Protein AF-A0A931V384-F1 (afdb_monomer)

Radius of gyration: 25.35 Å; Cα contacts (8 Å, |Δi|>4): 393; chains: 1; bounding box: 67×68×54 Å

Secondary structure (DSSP, 8-state):
--PPP---------------PPP-----------------PPP-------------B-SSGGGEEEESSTT--EEEEGGGSPP--PPP-SPP-S-EEEETTEEEE--------B-SSGGG-EEETTTTEEESSPPPP-SSSEEEEEEETTEEEEEEE---B-SSGGGEEEEETTEEEEETTTS--S-SS--TTSTT-EEEEEETTEEEEEE---

Sequence (214 aa):
MRLAPWVLLISTCPCACSRTTPTPVAIVADDAGPIVDAAKPLPTTTATTTAKITPSYCDADADCAWDPPCGAVACVARKSQKPSAEVCDGPVPGPCVCADGVCAARRHEAPTRACKSDADCGFDAPTGRCGDGPPMPIREQGGLCRCDAGKCAAEWVGPVACKTTKDCSWLEDPLRPAPASKVPRPYATVKPCATGSRDSVCVKGVCRIVVWKC

Nearest PDB structures (foldseek):
  4oo1-assembly1_I  TM=1.884E-01  e=4.778E+00  Saccharomyces cerevisiae S288C

Foldseek 3Di:
DDDDDDDDDDDDDPDDDDDDDDDDDDDDDDDDDDDDDDDDDDPDDPDPPDPDPDFAFDDWLVQWDFPPNAPRPFIHGPVPHDDDPDDHPAQDQARFIQDPRGTDHPFDDAPAAFDDWQQQWDQDRSNRYTDGDGFDADFAWAWGWTQDPRTTGIDTGHFDFDDWQCQWAFDVVPTDIDGCVVPPHPDPDDPLPDQQDWGWTQDPRTTGIDGRHD

pLDDT: mean 74.8, std 16.09, range [33.59, 95.44]

Solvent-accessible surface area (backbone atoms only — not comparable to full-atom values): 13207 Å² total; per-residue (Å²): 142,84,86,80,84,83,82,84,81,82,81,84,77,90,75,84,78,80,79,79,78,81,78,86,76,83,80,76,85,80,75,93,74,82,90,78,77,87,77,75,83,75,82,82,75,79,80,77,79,77,74,79,86,65,87,34,66,29,94,42,40,86,37,22,33,49,44,51,76,62,69,52,76,40,38,31,19,46,91,74,54,75,92,70,91,75,83,58,94,58,73,62,55,57,59,33,24,43,54,98,43,30,27,33,65,42,76,59,77,58,38,89,46,75,30,92,40,40,68,55,10,4,53,40,67,66,69,47,39,34,41,88,40,68,57,70,72,36,43,43,55,46,74,39,24,34,44,52,97,44,23,20,32,69,42,76,44,67,69,34,70,29,92,42,45,78,38,22,14,58,44,75,88,70,34,30,54,34,43,25,92,82,34,69,56,96,59,97,68,79,69,74,76,44,67,70,39,69,50,36,38,46,53,98,46,26,21,30,55,46,68,35,78,104

Mean predicted aligned error: 17.03 Å

Structure (mmCIF, N/CA/C/O backbone):
data_AF-A0A931V384-F1
#
_entry.id   AF-A0A931V384-F1
#
loop_
_atom_site.group_PDB
_atom_site.id
_atom_site.type_symbol
_atom_site.label_atom_id
_atom_site.label_alt_id
_atom_site.label_comp_id
_atom_site.label_asym_id
_atom_site.label_entity_id
_atom_site.label_seq_id
_atom_site.pdbx_PDB_ins_code
_atom_site.Cartn_x
_atom_site.Cartn_y
_atom_site.Cartn_z
_atom_site.occupancy
_atom_site.B_iso_or_equiv
_atom_site.auth_seq_id
_atom_site.auth_comp_id
_atom_site.auth_asym_id
_atom_site.auth_atom_id
_atom_site.pdbx_PDB_model_num
ATOM 1 N N . MET A 1 1 ? 41.784 -30.220 19.815 1.00 47.66 1 MET A N 1
ATOM 2 C CA . MET A 1 1 ? 41.559 -29.207 20.870 1.00 47.66 1 MET A CA 1
ATOM 3 C C . MET A 1 1 ? 42.681 -28.178 20.826 1.00 47.66 1 MET A C 1
ATOM 5 O O . MET A 1 1 ? 43.779 -28.474 21.273 1.00 47.66 1 MET A O 1
ATOM 9 N N . ARG A 1 2 ? 42.436 -27.006 20.234 1.00 46.09 2 ARG A N 1
ATOM 10 C CA . ARG A 1 2 ? 43.276 -25.806 20.375 1.00 46.09 2 ARG A CA 1
ATOM 11 C C . ARG A 1 2 ? 42.326 -24.609 20.375 1.00 46.09 2 ARG A C 1
ATOM 13 O O . ARG A 1 2 ? 41.748 -24.293 19.344 1.00 46.09 2 ARG A O 1
ATOM 20 N N . LEU A 1 3 ? 42.090 -24.049 21.557 1.00 53.34 3 LEU A N 1
ATOM 21 C CA . LEU A 1 3 ? 41.291 -22.844 21.762 1.00 53.34 3 LEU A CA 1
ATOM 22 C C . LEU A 1 3 ? 42.220 -21.638 21.582 1.00 53.34 3 LEU A C 1
ATOM 24 O O . LEU A 1 3 ? 43.239 -21.549 22.263 1.00 53.34 3 LEU A O 1
ATOM 28 N N . ALA A 1 4 ? 41.893 -20.751 20.644 1.00 59.00 4 ALA A N 1
ATOM 29 C CA . ALA A 1 4 ? 42.576 -19.472 20.473 1.00 59.00 4 ALA A CA 1
ATOM 30 C C . ALA A 1 4 ? 41.921 -18.410 21.381 1.00 59.00 4 ALA A C 1
ATOM 32 O O . ALA A 1 4 ? 40.688 -18.351 21.430 1.00 59.00 4 ALA A O 1
ATOM 33 N N . PRO A 1 5 ? 42.699 -17.573 22.090 1.00 69.25 5 PRO A N 1
ATOM 34 C CA . PRO A 1 5 ? 42.155 -16.510 22.922 1.00 69.25 5 PRO A CA 1
ATOM 35 C C . PRO A 1 5 ? 41.810 -15.285 22.066 1.00 69.25 5 PRO A C 1
ATOM 37 O O . PRO A 1 5 ? 42.660 -14.734 21.368 1.00 69.25 5 PRO A O 1
ATOM 40 N N . TRP A 1 6 ? 40.554 -14.850 22.135 1.00 60.22 6 TRP A N 1
ATOM 41 C CA . TRP A 1 6 ? 40.108 -13.576 21.578 1.00 60.22 6 TRP A CA 1
ATOM 42 C C . TRP A 1 6 ? 40.443 -12.453 22.562 1.00 60.22 6 TRP A C 1
ATOM 44 O O . TRP A 1 6 ? 39.913 -12.401 23.671 1.00 60.22 6 TRP A O 1
ATOM 54 N N . VAL A 1 7 ? 41.346 -11.565 22.150 1.00 63.84 7 VAL A N 1
ATOM 55 C CA . VAL A 1 7 ? 41.699 -10.338 22.870 1.00 63.84 7 VAL A CA 1
ATOM 56 C C . VAL A 1 7 ? 40.634 -9.280 22.574 1.00 63.84 7 VAL A C 1
ATOM 58 O O . VAL A 1 7 ? 40.484 -8.834 21.439 1.00 63.84 7 VAL A O 1
ATOM 61 N N . LEU A 1 8 ? 39.885 -8.891 23.605 1.00 63.75 8 LEU A N 1
ATOM 62 C CA . LEU A 1 8 ? 38.943 -7.771 23.595 1.00 63.75 8 LEU A CA 1
ATOM 63 C C . LEU A 1 8 ? 39.718 -6.452 23.744 1.00 63.75 8 LEU A C 1
ATOM 65 O O . LEU A 1 8 ? 40.183 -6.114 24.830 1.00 63.75 8 LEU A O 1
ATOM 69 N N . LEU A 1 9 ? 39.846 -5.698 22.652 1.00 60.91 9 LEU A N 1
ATOM 70 C CA . LEU A 1 9 ? 40.299 -4.305 22.665 1.00 60.91 9 LEU A CA 1
ATOM 71 C C . LEU A 1 9 ? 39.091 -3.395 22.925 1.00 60.91 9 LEU A C 1
ATOM 73 O O . LEU A 1 9 ? 38.313 -3.094 22.021 1.00 60.91 9 LEU A O 1
ATOM 77 N N . ILE A 1 10 ? 38.924 -2.970 24.178 1.00 58.88 10 ILE A N 1
ATOM 78 C CA . ILE A 1 10 ? 37.964 -1.931 24.564 1.00 58.88 10 ILE A CA 1
ATOM 79 C C . ILE A 1 10 ? 38.619 -0.577 24.268 1.00 58.88 10 ILE A C 1
ATOM 81 O O . ILE A 1 10 ? 39.472 -0.105 25.015 1.00 58.88 10 ILE A O 1
ATOM 85 N N . SER A 1 11 ? 38.234 0.025 23.144 1.00 66.81 11 SER A N 1
ATOM 86 C CA . SER A 1 11 ? 38.615 1.384 22.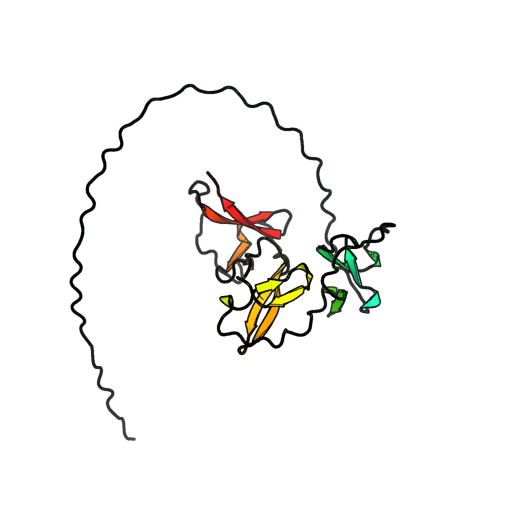760 1.00 66.81 11 SER A CA 1
ATOM 87 C C . SER A 1 11 ? 37.759 2.388 23.532 1.00 66.81 11 SER A C 1
ATOM 89 O O . SER A 1 11 ? 36.595 2.616 23.202 1.00 66.81 11 SER A O 1
ATOM 91 N N . THR A 1 12 ? 38.323 2.981 24.580 1.00 63.31 12 THR A N 1
ATOM 92 C CA . THR A 1 12 ? 37.718 4.089 25.321 1.00 63.31 12 THR A CA 1
ATOM 93 C C . THR A 1 12 ? 37.846 5.379 24.510 1.00 63.31 12 THR A C 1
ATOM 95 O O . THR A 1 12 ? 38.938 5.897 24.301 1.00 63.31 12 THR A O 1
ATOM 98 N N . CYS A 1 13 ? 36.716 5.910 24.037 1.00 55.81 13 CYS A N 1
ATOM 99 C CA . CYS A 1 13 ? 36.642 7.216 23.383 1.00 55.81 13 CYS A CA 1
ATOM 100 C C . CYS A 1 13 ? 36.285 8.286 24.435 1.00 55.81 13 CYS A C 1
ATOM 102 O O . CYS A 1 13 ? 35.160 8.268 24.941 1.00 55.81 13 CYS A O 1
ATOM 104 N N . PRO A 1 14 ? 37.185 9.221 24.792 1.00 61.53 14 PRO A N 1
ATOM 105 C CA . PRO A 1 14 ? 36.844 10.351 25.646 1.00 61.53 14 PRO A CA 1
ATOM 106 C C . PRO A 1 14 ? 36.261 11.478 24.783 1.00 61.53 14 PRO A C 1
ATOM 108 O O . PRO A 1 14 ? 36.976 12.370 24.337 1.00 61.53 14 PRO A O 1
ATOM 111 N N . CYS A 1 15 ? 34.952 11.452 24.530 1.00 59.34 15 CYS A N 1
ATOM 112 C CA . CYS A 1 15 ? 34.261 12.607 23.958 1.00 59.34 15 CYS A CA 1
ATOM 113 C C . CYS A 1 15 ? 33.625 13.427 25.082 1.00 59.34 15 CYS A C 1
ATOM 115 O O . CYS A 1 15 ? 32.640 13.030 25.703 1.00 59.34 15 CYS A O 1
ATOM 117 N N . ALA A 1 16 ? 34.239 14.580 25.338 1.00 52.88 16 ALA A N 1
ATOM 118 C CA . ALA A 1 16 ? 33.741 15.634 26.199 1.00 52.88 16 ALA A CA 1
ATOM 119 C C . ALA A 1 16 ? 32.367 16.127 25.710 1.00 52.88 16 ALA A C 1
ATOM 121 O O . ALA A 1 16 ? 32.257 16.801 24.688 1.00 52.88 16 ALA A O 1
ATOM 122 N N . CYS A 1 17 ? 31.313 15.800 26.456 1.00 46.72 17 CYS A N 1
ATOM 123 C CA . CYS A 1 17 ? 29.995 16.403 26.287 1.00 46.72 17 CYS A CA 1
ATOM 124 C C . CYS A 1 17 ? 29.979 17.785 26.952 1.00 46.72 17 CYS A C 1
ATOM 126 O O . CYS A 1 17 ? 29.719 17.901 28.152 1.00 46.72 17 CYS A O 1
ATOM 128 N N . SER A 1 18 ? 30.219 18.839 26.173 1.00 59.31 18 SER A N 1
ATOM 129 C CA . SER A 1 18 ? 29.861 20.202 26.569 1.00 59.31 18 SER A CA 1
ATOM 130 C C . SER A 1 18 ? 28.336 20.307 26.645 1.00 59.31 18 SER A C 1
ATOM 132 O O . SER A 1 18 ? 27.646 20.299 25.627 1.00 59.31 18 SER A O 1
ATOM 134 N N . ARG A 1 19 ? 27.796 20.361 27.868 1.00 54.06 19 ARG A N 1
ATOM 135 C CA . ARG A 1 19 ? 26.388 20.683 28.125 1.00 54.06 19 ARG A CA 1
ATOM 136 C C . ARG A 1 19 ? 26.183 22.177 27.893 1.00 54.06 19 ARG A C 1
ATOM 138 O O . ARG A 1 19 ? 26.537 22.986 28.744 1.00 54.06 19 ARG A O 1
ATOM 145 N N . THR A 1 20 ? 25.593 22.534 26.761 1.00 55.12 20 THR A N 1
ATOM 146 C CA . THR A 1 20 ? 25.040 23.874 26.551 1.00 55.12 20 THR A CA 1
ATOM 147 C C . THR A 1 20 ? 23.695 23.939 27.269 1.00 55.12 20 THR A C 1
ATOM 149 O O . THR A 1 20 ? 22.725 23.314 26.846 1.00 55.12 20 THR A O 1
ATOM 152 N N . THR A 1 21 ? 23.648 24.642 28.396 1.00 62.53 21 THR A N 1
ATOM 153 C CA . THR A 1 21 ? 22.412 24.931 29.129 1.00 62.53 21 THR A CA 1
ATOM 154 C C . THR A 1 21 ? 21.539 25.855 28.271 1.00 62.53 21 THR A C 1
ATOM 156 O O . THR A 1 21 ? 22.005 26.943 27.928 1.00 62.53 21 THR A O 1
ATOM 159 N N . PRO A 1 22 ? 20.307 25.475 27.888 1.00 62.62 22 PRO A N 1
ATOM 160 C CA . PRO A 1 22 ? 19.421 26.387 27.178 1.00 62.62 22 PRO A CA 1
ATOM 161 C C . PRO A 1 22 ? 18.942 27.490 28.128 1.00 62.62 22 PRO A C 1
ATOM 163 O O . PRO A 1 22 ? 18.422 27.221 29.212 1.00 62.62 22 PRO A O 1
ATOM 166 N N . THR A 1 23 ? 19.134 28.738 27.712 1.00 70.38 23 THR A N 1
ATOM 167 C CA . THR A 1 23 ? 18.604 29.930 28.376 1.00 70.38 23 THR A CA 1
ATOM 168 C C . THR A 1 23 ? 17.070 29.879 28.366 1.00 70.38 23 THR A C 1
ATOM 170 O O . THR A 1 23 ? 16.490 29.649 27.301 1.00 70.38 23 THR A O 1
ATOM 173 N N . PRO A 1 24 ? 16.381 30.085 29.503 1.00 61.47 24 PRO A N 1
ATOM 174 C CA . PRO A 1 24 ? 14.925 30.145 29.523 1.00 61.47 24 PRO A CA 1
ATOM 175 C C . PRO A 1 24 ? 14.450 31.392 28.768 1.00 61.47 24 PRO A C 1
ATOM 177 O O . PRO A 1 24 ? 14.716 32.520 29.178 1.00 61.47 24 PRO A O 1
ATOM 180 N N . VAL A 1 25 ? 13.748 31.185 27.654 1.00 66.12 25 VAL A N 1
ATOM 181 C CA . VAL A 1 25 ? 13.015 32.250 26.962 1.00 66.12 25 VAL A CA 1
ATOM 182 C C . VAL A 1 25 ? 11.731 32.499 27.747 1.00 66.12 25 VAL A C 1
ATOM 184 O O . VAL A 1 25 ? 10.895 31.606 27.882 1.00 66.12 25 VAL A O 1
ATOM 187 N N . ALA A 1 26 ? 11.593 33.706 28.292 1.00 55.53 26 ALA A N 1
ATOM 188 C CA . ALA A 1 26 ? 10.352 34.179 28.884 1.00 55.53 26 ALA A CA 1
ATOM 189 C C . ALA A 1 26 ? 9.287 34.281 27.782 1.00 55.53 26 ALA A C 1
ATOM 191 O O . ALA A 1 26 ? 9.422 35.071 26.849 1.00 55.53 26 ALA A O 1
ATOM 192 N N . ILE A 1 27 ? 8.251 33.448 27.877 1.00 57.31 27 ILE A N 1
ATOM 193 C CA . ILE A 1 27 ? 7.081 33.517 27.004 1.00 57.31 27 ILE A CA 1
ATOM 194 C C . ILE A 1 27 ? 6.214 34.654 27.543 1.00 57.31 27 ILE A C 1
ATOM 196 O O . ILE A 1 27 ? 5.656 34.554 28.636 1.00 57.31 27 ILE A O 1
ATOM 200 N N . VAL A 1 28 ? 6.162 35.753 26.798 1.00 55.19 28 VAL A N 1
ATOM 201 C CA . VAL A 1 28 ? 5.238 36.859 27.046 1.00 55.19 28 VAL A CA 1
ATOM 202 C C . VAL A 1 28 ? 3.847 36.376 26.636 1.00 55.19 28 VAL A C 1
ATOM 204 O O . VAL A 1 28 ? 3.665 35.858 25.535 1.00 55.19 28 VAL A O 1
ATOM 207 N N . ALA A 1 29 ? 2.890 36.456 27.558 1.00 51.03 29 ALA A N 1
ATOM 208 C CA . ALA A 1 29 ? 1.492 36.156 27.294 1.00 51.03 29 ALA A CA 1
ATOM 209 C C . ALA A 1 29 ? 0.875 37.345 26.547 1.00 51.03 29 ALA A C 1
ATOM 211 O O . ALA A 1 29 ? 0.529 38.346 27.170 1.00 51.03 29 ALA A O 1
ATOM 212 N N . ASP A 1 30 ? 0.778 37.236 25.224 1.00 49.00 30 ASP A N 1
ATOM 213 C CA . ASP A 1 30 ? 0.024 38.177 24.399 1.00 49.00 30 ASP A CA 1
ATOM 214 C C . ASP A 1 30 ? -1.472 37.831 24.429 1.00 49.00 30 ASP A C 1
ATOM 216 O O . ASP A 1 30 ? -1.909 36.771 23.979 1.00 49.00 30 ASP A O 1
ATOM 220 N N . ASP A 1 31 ? -2.204 38.751 25.052 1.00 52.84 31 ASP A N 1
ATOM 221 C CA . ASP A 1 31 ? -3.541 39.258 24.748 1.00 52.84 31 ASP A CA 1
ATOM 222 C C . ASP A 1 31 ? -4.609 38.309 24.167 1.00 52.84 31 ASP A C 1
ATOM 224 O O . ASP A 1 31 ? -4.587 37.856 23.020 1.00 52.84 31 ASP A O 1
ATOM 228 N N . ALA A 1 32 ? -5.641 38.105 24.988 1.00 53.78 32 ALA A N 1
ATOM 229 C CA . ALA A 1 32 ? -6.902 37.479 24.639 1.00 53.78 32 ALA A CA 1
ATOM 230 C C . ALA A 1 32 ? -7.683 38.332 23.620 1.00 53.78 32 ALA A C 1
ATOM 232 O O . ALA A 1 32 ? -8.383 39.279 23.977 1.00 53.78 32 ALA A O 1
ATOM 233 N N . GLY A 1 33 ? -7.599 37.950 22.345 1.00 53.34 33 GLY A N 1
ATOM 234 C CA . GLY A 1 33 ? -8.472 38.444 21.279 1.00 53.34 33 GLY A CA 1
ATOM 235 C C . GLY A 1 33 ? -9.849 37.749 21.240 1.00 53.34 33 GLY A C 1
ATOM 236 O O . GLY A 1 33 ? -9.996 36.629 21.733 1.00 53.34 33 GLY A O 1
ATOM 237 N N . PRO A 1 34 ? -10.875 38.406 20.662 1.00 55.12 34 PRO A N 1
ATOM 238 C CA . PRO A 1 34 ? -12.287 38.081 20.855 1.00 55.12 34 PRO A CA 1
ATOM 239 C C . PRO A 1 34 ? -12.759 36.803 20.146 1.00 55.12 34 PRO A C 1
ATOM 241 O O . PRO A 1 34 ? -12.352 36.465 19.036 1.00 55.12 34 PRO A O 1
ATOM 244 N N . ILE A 1 35 ? -13.691 36.134 20.825 1.00 48.19 35 ILE A N 1
ATOM 245 C CA . ILE A 1 35 ? -14.407 34.924 20.421 1.00 48.19 35 ILE A CA 1
ATOM 246 C C . ILE A 1 35 ? -15.246 35.243 19.176 1.00 48.19 35 ILE A C 1
ATOM 248 O O . ILE A 1 35 ? -16.182 36.036 19.249 1.00 48.19 35 ILE A O 1
ATOM 252 N N . VAL A 1 36 ? -14.904 34.635 18.038 1.00 49.34 36 VAL A N 1
ATOM 253 C CA . VAL A 1 36 ? -15.688 34.719 16.799 1.00 49.34 36 VAL A CA 1
ATOM 254 C C . VAL A 1 36 ? -16.771 33.642 16.755 1.00 49.34 36 VAL A C 1
ATOM 256 O O . VAL A 1 36 ? -16.538 32.473 17.066 1.00 49.34 36 VAL A O 1
ATOM 259 N N . ASP A 1 37 ? -17.955 34.105 16.366 1.00 44.16 37 ASP A N 1
ATOM 260 C CA . ASP A 1 37 ? -19.235 33.418 16.254 1.00 44.16 37 ASP A CA 1
ATOM 261 C C . ASP A 1 37 ? -19.238 32.079 15.505 1.00 44.16 37 ASP A C 1
ATOM 263 O O . ASP A 1 37 ? -18.474 31.813 14.575 1.00 44.16 37 ASP A O 1
ATOM 267 N N . ALA A 1 38 ? -20.211 31.263 15.914 1.00 49.28 38 ALA A N 1
ATOM 268 C CA . ALA A 1 38 ? -20.572 29.960 15.387 1.00 49.28 38 ALA A CA 1
ATOM 269 C C . ALA A 1 38 ? -20.577 29.903 13.848 1.00 49.28 38 ALA A C 1
ATOM 271 O O . ALA A 1 38 ? -21.458 30.438 13.168 1.00 49.28 38 ALA A O 1
ATOM 272 N N . ALA A 1 39 ? -19.606 29.172 13.298 1.00 48.81 39 ALA A N 1
ATOM 273 C CA . ALA A 1 39 ? -19.561 28.837 11.887 1.00 48.81 39 ALA A CA 1
ATOM 274 C C . ALA A 1 39 ? -20.773 27.974 11.493 1.00 48.81 39 ALA A C 1
ATOM 276 O O . ALA A 1 39 ? -20.991 26.867 11.987 1.00 48.81 39 ALA A O 1
ATOM 277 N N . LYS A 1 40 ? -21.544 28.526 10.557 1.00 51.84 40 LYS A N 1
ATOM 278 C CA . LYS A 1 40 ? -22.607 27.913 9.756 1.00 51.84 40 LYS A CA 1
ATOM 279 C C . LYS A 1 40 ? -22.239 26.478 9.311 1.00 51.84 40 LYS A C 1
ATOM 281 O O . LYS A 1 40 ? -21.138 26.285 8.792 1.00 51.84 40 LYS A O 1
ATOM 286 N N . PRO A 1 41 ? -23.131 25.477 9.459 1.00 48.41 41 PRO A N 1
ATOM 287 C CA . PRO A 1 41 ? -22.837 24.097 9.075 1.00 48.41 41 PRO A CA 1
ATOM 288 C C . PRO A 1 41 ? -22.526 23.990 7.574 1.00 48.41 41 PRO A C 1
ATOM 290 O O . PRO A 1 41 ? -23.275 24.501 6.737 1.00 48.41 41 PRO A O 1
ATOM 293 N N . LEU A 1 42 ? -21.405 23.337 7.245 1.00 49.09 42 LEU A N 1
ATOM 294 C CA . LEU A 1 42 ? -21.017 23.031 5.868 1.00 49.09 42 LEU A CA 1
ATOM 295 C C . LEU A 1 42 ? -22.069 22.132 5.187 1.00 49.09 42 LEU A C 1
ATOM 297 O O . LEU A 1 42 ? -22.679 21.292 5.855 1.00 49.09 42 LEU A O 1
ATOM 301 N N . PRO A 1 43 ? -22.257 22.265 3.859 1.00 49.09 43 PRO A N 1
ATOM 302 C CA . PRO A 1 43 ? -23.149 21.402 3.100 1.00 49.09 43 PRO A CA 1
ATOM 303 C C . PRO A 1 43 ? -22.724 19.938 3.238 1.00 49.09 43 PRO A C 1
ATOM 305 O O . PRO A 1 43 ? -21.558 19.584 3.072 1.00 49.09 43 PRO A O 1
ATOM 308 N N . THR A 1 44 ? -23.702 19.094 3.551 1.00 39.03 44 THR A N 1
ATOM 309 C CA . THR A 1 44 ? -23.589 17.641 3.618 1.00 39.03 44 THR A CA 1
ATOM 310 C C . THR A 1 44 ? -23.043 17.101 2.298 1.00 39.03 44 THR A C 1
ATOM 312 O O . THR A 1 44 ? -23.746 17.069 1.290 1.00 39.03 44 THR A O 1
ATOM 315 N N . THR A 1 45 ? -21.779 16.678 2.297 1.00 42.91 45 THR A N 1
ATOM 316 C CA . THR A 1 45 ? -21.161 15.969 1.177 1.00 42.91 45 THR A CA 1
ATOM 317 C C . THR A 1 45 ? -21.941 14.684 0.918 1.00 42.91 45 THR A C 1
ATOM 319 O O . THR A 1 45 ? -22.051 13.825 1.795 1.00 42.91 45 THR A O 1
ATOM 322 N N . THR A 1 46 ? -22.500 14.568 -0.284 1.00 39.09 46 THR A N 1
ATOM 323 C CA . THR A 1 46 ? -23.248 13.409 -0.771 1.00 39.09 46 THR A CA 1
ATOM 324 C C . THR A 1 46 ? -22.459 12.128 -0.509 1.00 39.09 46 THR A C 1
ATOM 326 O O . THR A 1 46 ? -21.305 11.996 -0.918 1.00 39.09 46 THR A O 1
ATOM 329 N N . ALA A 1 47 ? -23.073 11.188 0.208 1.00 38.09 47 ALA A N 1
ATOM 330 C CA . ALA A 1 47 ? -22.463 9.919 0.563 1.00 38.09 47 ALA A CA 1
ATOM 331 C C . ALA A 1 47 ? -22.051 9.147 -0.700 1.00 38.09 47 ALA A C 1
ATOM 333 O O . ALA A 1 47 ? -22.895 8.690 -1.468 1.00 38.09 47 ALA A O 1
ATOM 334 N N . THR A 1 48 ? -20.746 8.962 -0.901 1.00 39.75 48 THR A N 1
ATOM 335 C CA . THR A 1 48 ? -20.229 7.972 -1.848 1.00 39.75 48 THR A CA 1
ATOM 336 C C . THR A 1 48 ? -20.616 6.588 -1.332 1.00 39.75 48 THR A C 1
ATOM 338 O O . THR A 1 48 ? -20.052 6.096 -0.345 1.00 39.75 48 THR A O 1
ATOM 341 N N . THR A 1 49 ? -21.612 5.978 -1.975 1.00 33.59 49 THR A N 1
ATOM 342 C CA . THR A 1 49 ? -22.077 4.615 -1.715 1.00 33.59 49 THR A CA 1
ATOM 343 C C . THR A 1 49 ? -20.876 3.680 -1.765 1.00 33.59 49 THR A C 1
ATOM 345 O O . THR A 1 49 ? -20.273 3.466 -2.812 1.00 33.59 49 THR A O 1
ATOM 348 N N . THR A 1 50 ? -20.466 3.178 -0.602 1.00 40.59 50 THR A N 1
ATOM 349 C CA . THR A 1 50 ? -19.324 2.268 -0.502 1.00 40.59 50 TH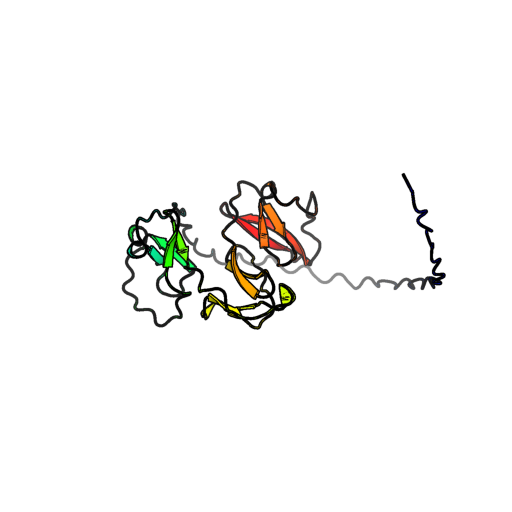R A CA 1
ATOM 350 C C . THR A 1 50 ? -19.820 0.902 -0.946 1.00 40.59 50 THR A C 1
ATOM 352 O O . THR A 1 50 ? -20.496 0.209 -0.188 1.00 40.59 50 THR A O 1
ATOM 355 N N . ALA A 1 51 ? -19.559 0.560 -2.207 1.00 47.22 51 ALA A N 1
ATOM 356 C CA . ALA A 1 51 ? -19.850 -0.762 -2.728 1.00 47.22 51 ALA A CA 1
ATOM 357 C C . ALA A 1 51 ? -19.065 -1.789 -1.902 1.00 47.22 51 ALA A C 1
ATOM 359 O O . ALA A 1 51 ? -17.860 -1.661 -1.686 1.00 47.22 51 ALA A O 1
ATOM 360 N N . LYS A 1 52 ? -19.779 -2.785 -1.380 1.00 41.78 52 LYS A N 1
ATOM 361 C CA . LYS A 1 52 ? -19.206 -3.909 -0.645 1.00 41.78 52 LYS A CA 1
ATOM 362 C C . LYS A 1 52 ? -18.260 -4.643 -1.598 1.00 41.78 52 LYS A C 1
ATOM 364 O O . LYS A 1 52 ? -18.732 -5.269 -2.544 1.00 41.78 52 LYS A O 1
ATOM 369 N N . ILE A 1 53 ? -16.950 -4.542 -1.366 1.00 46.81 53 ILE A N 1
ATOM 370 C CA . ILE A 1 53 ? -15.940 -5.241 -2.168 1.00 46.81 53 ILE A CA 1
ATOM 371 C C . ILE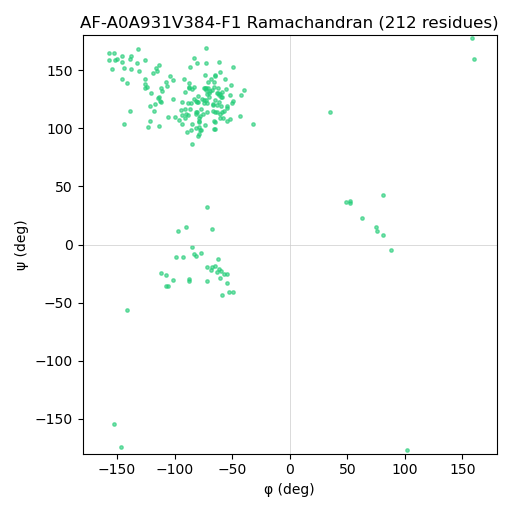 A 1 53 ? -16.155 -6.738 -1.945 1.00 46.81 53 ILE A C 1
ATOM 373 O O . ILE A 1 53 ? -15.817 -7.292 -0.901 1.00 46.81 53 ILE A O 1
ATOM 377 N N . THR A 1 54 ? -16.828 -7.375 -2.894 1.00 54.81 54 THR A N 1
ATOM 378 C CA . THR A 1 54 ? -16.963 -8.827 -2.949 1.00 54.81 54 THR A CA 1
ATOM 379 C C . THR A 1 54 ? -15.698 -9.355 -3.619 1.00 54.81 54 THR A C 1
ATOM 381 O O . THR A 1 54 ? -15.263 -8.745 -4.597 1.00 54.81 54 THR A O 1
ATOM 384 N N . PRO A 1 55 ? -15.073 -10.433 -3.108 1.00 57.59 55 PRO A N 1
ATOM 385 C CA . PRO A 1 55 ? -13.913 -11.020 -3.765 1.00 57.59 55 PRO A CA 1
ATOM 386 C C . PRO A 1 55 ? -14.282 -11.349 -5.213 1.00 57.59 55 PRO A C 1
ATOM 388 O O . PRO A 1 55 ? -15.221 -12.097 -5.485 1.00 57.59 55 PRO A O 1
ATOM 391 N N . SER A 1 56 ? -13.598 -10.697 -6.147 1.00 69.00 56 SER A N 1
ATOM 392 C CA . SER A 1 56 ? -13.823 -10.852 -7.573 1.00 69.00 56 SER A CA 1
ATOM 393 C C . SER A 1 56 ? -13.144 -12.127 -8.050 1.00 69.00 56 SER A C 1
ATOM 395 O O . SER A 1 56 ? -11.952 -12.111 -8.355 1.00 69.00 56 SER A O 1
ATOM 397 N N . TYR A 1 57 ? -13.906 -13.219 -8.078 1.00 87.62 57 TYR A N 1
ATOM 398 C CA . TYR A 1 57 ? -13.425 -14.509 -8.563 1.00 87.62 57 TYR A CA 1
ATOM 399 C C . TYR A 1 57 ? -13.304 -14.520 -10.089 1.00 87.62 57 TYR A C 1
ATOM 401 O O . TYR A 1 57 ? -14.245 -14.104 -10.775 1.00 87.62 57 TYR A O 1
ATOM 409 N N . CYS A 1 58 ? -12.196 -15.033 -10.609 1.00 91.50 58 CYS A N 1
ATOM 410 C CA . CYS A 1 58 ? -11.918 -15.187 -12.039 1.00 91.50 58 CYS A CA 1
ATOM 411 C C . CYS A 1 58 ? -11.392 -16.592 -12.342 1.00 91.50 58 CYS A C 1
ATOM 413 O O . CYS A 1 58 ? -10.824 -17.232 -11.459 1.00 91.50 58 CYS A O 1
ATOM 415 N N . ASP A 1 59 ? -11.558 -17.035 -13.587 1.00 93.31 59 ASP A N 1
ATOM 416 C CA . ASP A 1 59 ? -11.015 -18.303 -14.082 1.00 93.31 59 ASP A CA 1
ATOM 417 C C . ASP A 1 59 ? -9.905 -18.059 -15.126 1.00 93.31 59 ASP A C 1
ATOM 419 O O . ASP A 1 59 ? -9.007 -18.885 -15.290 1.00 93.31 59 ASP A O 1
ATOM 423 N N . ALA A 1 60 ? -9.920 -16.900 -15.798 1.00 93.19 60 ALA A N 1
ATOM 424 C CA . ALA A 1 60 ? -8.901 -16.467 -16.752 1.00 93.19 60 ALA A CA 1
ATOM 425 C C . ALA A 1 60 ? -8.669 -14.943 -16.724 1.00 93.19 60 ALA A C 1
ATOM 427 O O . ALA A 1 60 ? -9.521 -14.175 -16.285 1.00 93.19 60 ALA A O 1
ATOM 428 N N . ASP A 1 61 ? -7.538 -14.479 -17.271 1.00 90.06 61 ASP A N 1
ATOM 429 C CA . ASP A 1 61 ? -7.199 -13.045 -17.380 1.00 90.06 61 ASP A CA 1
ATOM 430 C C . ASP A 1 61 ? -8.287 -12.222 -18.085 1.00 90.06 61 ASP A C 1
ATOM 432 O O . ASP A 1 61 ? -8.531 -11.067 -17.739 1.00 90.06 61 ASP A O 1
ATOM 436 N N . ALA A 1 62 ? -8.982 -12.827 -19.053 1.00 91.62 62 ALA A N 1
ATOM 437 C CA . ALA A 1 62 ? -10.081 -12.190 -19.771 1.00 91.62 62 ALA A CA 1
ATOM 438 C C . ALA A 1 62 ? -11.268 -11.830 -18.858 1.00 91.62 62 ALA A C 1
ATOM 440 O O . ALA A 1 62 ? -12.004 -10.893 -19.174 1.00 91.62 62 ALA A O 1
ATOM 441 N N . ASP A 1 63 ? -11.425 -12.512 -17.719 1.00 93.25 63 ASP A N 1
ATOM 442 C CA . ASP A 1 63 ? -12.472 -12.234 -16.733 1.00 93.25 63 ASP A CA 1
ATOM 443 C C . ASP A 1 63 ? -12.166 -11.005 -15.884 1.00 93.25 63 ASP A C 1
ATOM 445 O O . ASP A 1 63 ? -13.020 -10.585 -15.107 1.00 93.25 63 ASP A O 1
ATOM 449 N N . CYS A 1 64 ? -10.975 -10.426 -16.011 1.00 90.69 64 CYS A N 1
ATOM 450 C CA . CYS A 1 64 ? -10.517 -9.309 -15.209 1.00 90.69 64 CYS A CA 1
ATOM 451 C C . CYS A 1 64 ? -10.488 -8.014 -16.030 1.00 90.69 64 CYS A C 1
ATOM 453 O O . CYS A 1 64 ? -10.136 -7.990 -17.212 1.00 90.69 64 CYS A O 1
ATOM 455 N N . ALA A 1 65 ? -10.908 -6.914 -15.410 1.00 89.94 65 ALA A N 1
ATOM 456 C CA . ALA A 1 65 ? -10.870 -5.584 -15.996 1.00 89.94 65 ALA A CA 1
ATOM 457 C C . ALA A 1 65 ? -10.733 -4.491 -14.927 1.00 89.94 65 ALA A C 1
ATOM 459 O O . ALA A 1 65 ? -11.038 -4.683 -13.750 1.00 89.94 65 ALA A O 1
ATOM 460 N N . TRP A 1 66 ? -10.255 -3.326 -15.352 1.00 86.75 66 TRP A N 1
ATOM 461 C CA . TRP A 1 66 ? -10.070 -2.167 -14.485 1.00 86.75 66 TRP A CA 1
ATOM 462 C C . TRP A 1 66 ? -11.377 -1.419 -14.239 1.00 86.75 66 TRP A C 1
ATOM 464 O O . TRP A 1 66 ? -12.066 -1.068 -15.196 1.00 86.75 66 TRP A O 1
ATOM 474 N N . ASP A 1 67 ? -11.707 -1.176 -12.972 1.00 84.19 67 ASP A N 1
ATOM 475 C CA . ASP A 1 67 ? -12.898 -0.451 -12.528 1.00 84.19 67 ASP A CA 1
ATOM 476 C C . ASP A 1 67 ? -12.520 0.801 -11.709 1.00 84.19 67 ASP A C 1
ATOM 478 O O . ASP A 1 67 ? -11.710 0.706 -10.774 1.00 84.19 67 ASP A O 1
ATOM 482 N N . PRO A 1 68 ? -13.089 1.978 -12.033 1.00 76.38 68 PRO A N 1
ATOM 483 C CA . PRO A 1 68 ? -13.743 2.307 -13.307 1.00 76.38 68 PRO A CA 1
ATOM 484 C C . PRO A 1 68 ? -12.762 2.201 -14.493 1.00 76.38 68 PRO A C 1
ATOM 486 O O . PRO A 1 68 ? -11.551 2.322 -14.292 1.00 76.38 68 PRO A O 1
ATOM 489 N N . PRO A 1 69 ? -13.248 2.009 -15.736 1.00 67.06 69 PRO A N 1
ATOM 490 C CA . PRO A 1 69 ? -12.373 1.940 -16.910 1.00 67.06 69 PRO A CA 1
ATOM 491 C C . PRO A 1 69 ? -11.582 3.244 -17.110 1.00 67.06 69 PRO A C 1
ATOM 493 O O . PRO A 1 69 ? -10.456 3.217 -17.604 1.00 67.06 69 PRO A O 1
ATOM 496 N N . CYS A 1 70 ? -12.141 4.377 -16.667 1.00 69.12 70 CYS A N 1
ATOM 497 C CA . CYS A 1 70 ? -11.508 5.691 -16.700 1.00 69.12 70 CYS A CA 1
ATOM 498 C C . CYS A 1 70 ? -10.928 6.005 -15.317 1.00 69.12 70 CYS A C 1
ATOM 500 O O . CYS A 1 70 ? -11.678 6.251 -14.376 1.00 69.12 70 CYS A O 1
ATOM 502 N N . GLY A 1 71 ? -9.599 6.012 -15.183 1.00 66.19 71 GLY A N 1
ATOM 503 C CA . GLY A 1 71 ? -8.946 6.224 -13.886 1.00 66.19 71 GLY A CA 1
ATOM 504 C C . GLY A 1 71 ? -8.904 4.960 -13.029 1.00 66.19 71 GLY A C 1
ATOM 505 O O . GLY A 1 71 ? -9.173 5.023 -11.836 1.00 66.19 71 GLY A O 1
ATOM 506 N N . ALA A 1 72 ? -8.587 3.830 -13.663 1.00 68.25 72 ALA A N 1
ATOM 507 C CA . ALA A 1 72 ? -8.404 2.504 -13.084 1.00 68.25 72 ALA A CA 1
ATOM 508 C C . ALA A 1 72 ? -7.836 2.519 -11.650 1.00 68.25 72 ALA A C 1
ATOM 510 O O . ALA A 1 72 ? -6.639 2.724 -11.442 1.00 68.25 72 ALA A O 1
ATOM 511 N N . VAL A 1 73 ? -8.700 2.271 -10.660 1.00 73.62 73 VAL A N 1
ATOM 512 C CA . VAL A 1 73 ? -8.312 2.223 -9.236 1.00 73.62 73 VAL A CA 1
ATOM 513 C C . VAL A 1 73 ? -8.170 0.781 -8.753 1.00 73.62 73 VAL A C 1
ATOM 515 O O . VAL A 1 73 ? -7.367 0.495 -7.863 1.00 73.62 73 VAL A O 1
ATOM 518 N N . ALA A 1 74 ? -8.946 -0.137 -9.335 1.00 80.75 74 ALA A N 1
ATOM 519 C CA . ALA A 1 74 ? -8.961 -1.539 -8.949 1.00 80.75 74 ALA A CA 1
ATOM 520 C C . ALA A 1 74 ? -9.088 -2.459 -10.165 1.00 80.75 74 ALA A C 1
ATOM 522 O O . ALA A 1 74 ? -9.864 -2.202 -11.081 1.00 80.75 74 ALA A O 1
ATOM 523 N N . CYS A 1 75 ? -8.337 -3.556 -10.149 1.00 86.12 75 CYS A N 1
ATOM 524 C CA . CYS A 1 75 ? -8.525 -4.667 -11.070 1.00 86.12 75 CYS A CA 1
ATOM 525 C C . CYS A 1 75 ? -9.573 -5.599 -10.450 1.00 86.12 75 CYS A C 1
ATOM 527 O O . CYS A 1 75 ? -9.373 -6.110 -9.351 1.00 86.12 75 CYS A O 1
ATOM 529 N N . VAL A 1 76 ? -10.715 -5.756 -11.114 1.00 90.81 76 VAL A N 1
ATOM 530 C CA . VAL A 1 76 ? -11.881 -6.499 -10.614 1.00 90.81 76 VAL A CA 1
ATOM 531 C C . VAL A 1 76 ? -12.387 -7.462 -11.681 1.00 90.81 76 VAL A C 1
ATOM 533 O O . VAL A 1 76 ? -12.002 -7.386 -12.846 1.00 90.81 76 VAL A O 1
ATOM 536 N N . ALA A 1 77 ? -13.280 -8.372 -11.306 1.00 89.81 77 ALA A N 1
ATOM 537 C CA . ALA A 1 77 ? -13.914 -9.253 -12.277 1.00 89.81 77 ALA A CA 1
ATOM 538 C C . ALA A 1 77 ? -14.863 -8.439 -13.170 1.00 89.81 77 ALA A C 1
ATOM 540 O O . ALA A 1 77 ? -15.709 -7.703 -12.660 1.00 89.81 77 ALA A O 1
ATOM 541 N N . ARG A 1 78 ? -14.780 -8.612 -14.493 1.00 88.44 78 ARG A N 1
ATOM 542 C CA . ARG A 1 78 ? -15.648 -7.985 -15.507 1.00 88.44 78 ARG A CA 1
ATOM 543 C C . ARG A 1 78 ? -17.125 -8.131 -15.184 1.00 88.44 78 ARG A C 1
ATOM 545 O O . ARG A 1 78 ? -17.877 -7.180 -15.332 1.00 88.44 78 ARG A O 1
ATOM 552 N N . LYS A 1 79 ? -17.536 -9.305 -14.700 1.00 88.06 79 LYS A N 1
ATOM 553 C CA . LYS A 1 79 ? -18.920 -9.588 -14.279 1.00 88.06 79 LYS A CA 1
ATOM 554 C C . LYS A 1 79 ? -19.424 -8.674 -13.154 1.00 88.06 79 LYS A C 1
ATOM 556 O O . LYS A 1 79 ? -20.629 -8.507 -13.010 1.00 88.06 79 LYS A O 1
ATOM 561 N N . SER A 1 80 ? -18.517 -8.084 -12.378 1.00 81.69 80 SER A N 1
ATOM 562 C CA . SER A 1 80 ? -18.831 -7.118 -11.323 1.00 81.69 80 SER A CA 1
ATOM 563 C C . SER A 1 80 ? -18.781 -5.668 -11.808 1.00 81.69 80 SER A C 1
ATOM 565 O O . SER A 1 80 ? -19.209 -4.779 -11.074 1.00 81.69 80 SER A O 1
ATOM 567 N N . GLN A 1 81 ? -18.264 -5.408 -13.013 1.00 80.44 81 GLN A N 1
ATOM 568 C CA . GLN A 1 81 ? -18.201 -4.056 -13.548 1.00 80.44 81 GLN A CA 1
ATOM 569 C C . GLN A 1 81 ? -19.585 -3.576 -13.946 1.00 80.44 81 GLN A C 1
ATOM 571 O O . GLN A 1 81 ? -20.345 -4.258 -14.638 1.00 80.44 81 GLN A O 1
ATOM 576 N N . LYS A 1 82 ? -19.891 -2.345 -13.551 1.00 79.38 82 LYS A N 1
ATOM 577 C CA . LYS A 1 82 ? -21.037 -1.648 -14.111 1.00 79.38 82 LYS A CA 1
ATOM 578 C C . LYS A 1 82 ? -20.708 -1.309 -15.572 1.00 79.38 82 LYS A C 1
ATOM 580 O O . LYS A 1 82 ? -19.641 -0.743 -15.810 1.00 79.38 82 LYS A O 1
ATOM 585 N N . PRO A 1 83 ? -21.585 -1.616 -16.545 1.00 75.81 83 PRO A N 1
ATOM 586 C CA . PRO A 1 83 ? -21.374 -1.203 -17.926 1.00 75.81 83 PRO A CA 1
ATOM 587 C C . PRO A 1 83 ? -21.172 0.314 -17.973 1.00 75.81 83 PRO A C 1
ATOM 589 O O . PRO A 1 83 ? -22.053 1.065 -17.551 1.00 75.81 83 PRO A O 1
ATOM 592 N N . SER A 1 84 ? -20.011 0.755 -18.450 1.00 72.44 84 SER A N 1
ATOM 593 C CA . SER A 1 84 ? -19.759 2.156 -18.773 1.00 72.44 84 SER A CA 1
ATOM 594 C C . SER A 1 84 ? -19.632 2.277 -20.284 1.00 72.44 84 SER A C 1
ATOM 596 O O . SER A 1 84 ? -18.940 1.480 -20.914 1.00 72.44 84 SER A O 1
ATOM 598 N N . ALA A 1 85 ? -20.333 3.249 -20.862 1.00 71.50 85 ALA A N 1
ATOM 599 C CA . ALA A 1 85 ? -20.222 3.587 -22.279 1.00 71.50 85 ALA A CA 1
ATOM 600 C C . ALA A 1 85 ? -19.062 4.562 -22.555 1.00 71.50 85 ALA A C 1
ATOM 602 O O . ALA A 1 85 ? -18.835 4.929 -23.705 1.00 71.50 85 ALA A O 1
ATOM 603 N N . GLU A 1 86 ? -18.346 5.007 -21.519 1.00 75.31 86 GLU A N 1
ATOM 604 C CA . GLU A 1 86 ? -17.232 5.936 -21.678 1.00 75.31 86 GLU A CA 1
ATOM 605 C C . GLU A 1 86 ? -16.003 5.223 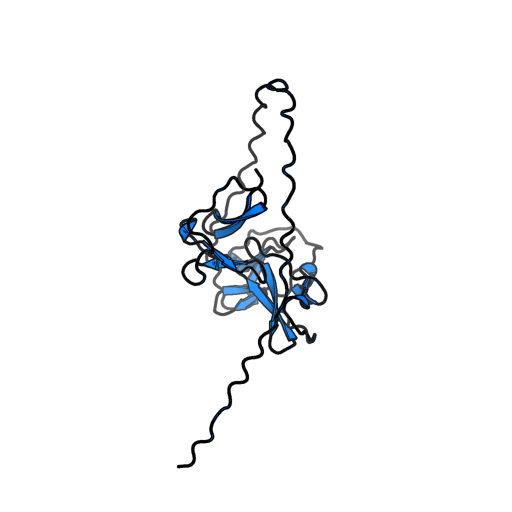-22.250 1.00 75.31 86 GLU A C 1
ATOM 607 O O . GLU A 1 86 ? -15.480 4.267 -21.676 1.00 75.31 86 GLU A O 1
ATOM 612 N N . VAL A 1 87 ? -15.539 5.722 -23.396 1.00 66.94 87 VAL A N 1
ATOM 613 C CA . VAL A 1 87 ? -14.215 5.425 -23.943 1.00 66.94 87 VAL A CA 1
ATOM 614 C C . VAL A 1 87 ? -13.220 6.313 -23.204 1.00 66.94 87 VAL A C 1
ATOM 616 O O . VAL A 1 87 ? -13.372 7.532 -23.179 1.00 66.94 87 VAL A O 1
ATOM 619 N N . CYS A 1 88 ? -12.229 5.702 -22.565 1.00 68.69 88 CYS A N 1
ATOM 620 C CA . CYS A 1 88 ? -11.279 6.407 -21.714 1.00 68.69 88 CYS A CA 1
ATOM 621 C C . CYS A 1 88 ? -9.953 6.629 -22.450 1.00 68.69 88 CYS A C 1
ATOM 623 O O . CYS A 1 88 ? -9.315 5.657 -22.842 1.00 68.69 88 CYS A O 1
ATOM 625 N N . ASP A 1 89 ? -9.494 7.881 -22.535 1.00 67.94 89 ASP A N 1
ATOM 626 C CA . ASP A 1 89 ? -8.159 8.254 -23.050 1.00 67.94 89 ASP A CA 1
ATOM 627 C C . ASP A 1 89 ? -7.074 8.297 -21.946 1.00 67.94 89 ASP A C 1
ATOM 629 O O . ASP A 1 89 ? -6.002 8.882 -22.110 1.00 67.94 89 ASP A O 1
ATOM 633 N N . GLY A 1 90 ? -7.351 7.713 -20.774 1.00 64.19 90 GLY A N 1
ATOM 634 C CA . GLY A 1 90 ? -6.451 7.735 -19.617 1.00 64.19 90 GLY A CA 1
ATOM 635 C C . GLY A 1 90 ? -5.413 6.601 -19.614 1.00 64.19 90 GLY A C 1
ATOM 636 O O . GLY A 1 90 ? -5.688 5.518 -20.134 1.00 64.19 90 GLY A O 1
ATOM 637 N N . PRO A 1 91 ? -4.237 6.797 -18.984 1.00 57.78 91 PRO A N 1
ATOM 638 C CA . PRO A 1 91 ? -3.247 5.735 -18.832 1.00 57.78 91 PRO A CA 1
ATOM 639 C C . PRO A 1 91 ? -3.801 4.610 -17.949 1.00 57.78 91 PRO A C 1
ATOM 641 O O . PRO A 1 91 ? -4.233 4.838 -16.817 1.00 57.78 91 PRO A O 1
ATOM 644 N N . VAL A 1 92 ? -3.795 3.386 -18.478 1.00 67.19 92 VAL A N 1
ATOM 645 C CA . VAL A 1 92 ? -4.211 2.178 -17.757 1.00 67.19 92 VAL A CA 1
ATOM 646 C C . VAL A 1 92 ? -2.974 1.579 -17.067 1.00 67.19 92 VAL A C 1
ATOM 648 O O . VAL A 1 92 ? -1.965 1.397 -17.748 1.00 67.19 92 VAL A O 1
ATOM 651 N N . PRO A 1 93 ? -3.023 1.234 -15.764 1.00 67.75 93 PRO A N 1
ATOM 652 C CA . PRO A 1 93 ? -1.870 0.799 -14.954 1.00 67.75 93 PRO A CA 1
ATOM 653 C C . PRO A 1 93 ? -1.336 -0.615 -15.283 1.00 67.75 93 PRO A C 1
ATOM 655 O O . PRO A 1 93 ? -0.836 -1.324 -14.413 1.00 67.75 93 PRO A O 1
ATOM 658 N N . GLY A 1 94 ? -1.438 -1.035 -16.546 1.00 76.38 94 GLY A N 1
ATOM 659 C CA . GLY A 1 94 ? -1.011 -2.339 -17.046 1.00 76.38 94 GLY A CA 1
ATOM 660 C C . GLY A 1 94 ? -2.159 -3.330 -17.262 1.00 76.38 94 GLY A C 1
ATOM 661 O O . GLY A 1 94 ? -3.333 -2.982 -17.112 1.00 76.38 94 GLY A O 1
ATOM 662 N N . PRO A 1 95 ? -1.854 -4.580 -17.654 1.00 83.56 95 PRO A N 1
ATOM 663 C CA . PRO A 1 95 ? -2.875 -5.603 -17.833 1.00 83.56 95 PRO A CA 1
ATOM 664 C C . PRO A 1 95 ? -3.442 -6.052 -16.480 1.00 83.56 95 PRO A C 1
ATOM 666 O O . PRO A 1 95 ? -2.713 -6.211 -15.508 1.00 83.56 95 PRO A O 1
ATOM 669 N N . CYS A 1 96 ? -4.749 -6.268 -16.422 1.00 87.12 96 CYS A N 1
ATOM 670 C CA . CYS A 1 96 ? -5.462 -6.840 -15.281 1.00 87.12 96 CYS A CA 1
ATOM 671 C C . CYS A 1 96 ? -5.567 -8.356 -15.528 1.00 87.12 96 CYS A C 1
ATOM 673 O O . CYS A 1 96 ? -6.020 -8.755 -16.597 1.00 87.12 96 CYS A O 1
ATOM 675 N N . VAL A 1 97 ? -5.060 -9.184 -14.611 1.00 90.75 97 VAL A N 1
ATOM 676 C CA . VAL A 1 97 ? -4.901 -10.642 -14.787 1.00 90.75 97 VAL A CA 1
ATOM 677 C C . VAL A 1 97 ? -5.576 -11.417 -13.669 1.00 90.75 97 VAL A C 1
ATOM 679 O O . VAL A 1 97 ? -5.798 -10.892 -12.578 1.00 90.75 97 VAL A O 1
ATOM 682 N N . CYS A 1 98 ? -5.879 -12.681 -13.935 1.00 89.75 98 CYS A N 1
ATOM 683 C CA . CYS A 1 98 ? -6.400 -13.599 -12.946 1.00 89.75 98 CYS A CA 1
ATOM 684 C C . CYS A 1 98 ? -5.245 -14.337 -12.264 1.00 89.75 98 CYS A C 1
ATOM 686 O O . CYS A 1 98 ? -4.592 -15.184 -12.870 1.00 89.75 98 CYS A O 1
ATOM 688 N N . ALA A 1 99 ? -4.986 -14.020 -10.996 1.00 83.62 99 ALA A N 1
ATOM 689 C CA . ALA A 1 99 ? -3.956 -14.669 -10.192 1.00 83.62 99 ALA A CA 1
ATOM 690 C C . ALA A 1 99 ? -4.611 -15.385 -9.007 1.00 83.62 99 ALA A C 1
ATOM 692 O O . ALA A 1 99 ? -5.311 -14.757 -8.215 1.00 83.62 99 ALA A O 1
ATOM 693 N N . ASP A 1 100 ? -4.411 -16.702 -8.905 1.00 83.00 100 ASP A N 1
ATOM 694 C CA . ASP A 1 100 ? -4.970 -17.543 -7.834 1.00 83.00 100 ASP A CA 1
ATOM 695 C C . ASP A 1 100 ? -6.496 -17.386 -7.662 1.00 83.00 100 ASP A C 1
ATOM 697 O O . ASP A 1 100 ? -7.031 -17.367 -6.552 1.00 83.00 100 ASP A O 1
ATOM 701 N N . GLY A 1 101 ? -7.208 -17.237 -8.785 1.00 85.12 101 GLY A N 1
ATOM 702 C CA . GLY A 1 101 ? -8.660 -17.065 -8.816 1.00 85.12 101 GLY A CA 1
ATOM 703 C C . GLY A 1 101 ? -9.147 -15.672 -8.410 1.00 85.12 101 GLY A C 1
ATOM 704 O O . GLY A 1 101 ? -10.346 -15.499 -8.199 1.00 85.12 101 GLY A O 1
ATOM 705 N N . VAL A 1 102 ? -8.259 -14.679 -8.292 1.00 86.94 102 VAL A N 1
ATOM 706 C CA . VAL A 1 102 ? -8.603 -13.287 -7.968 1.00 86.94 102 VAL A CA 1
ATOM 707 C C . VAL A 1 102 ? -8.039 -12.336 -9.021 1.0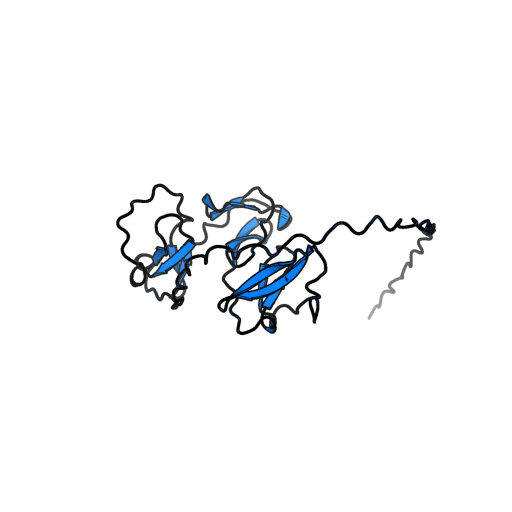0 86.94 102 VAL A C 1
ATOM 709 O O . VAL A 1 102 ? -6.875 -12.423 -9.408 1.00 86.94 102 VAL A O 1
ATOM 712 N N . CYS A 1 103 ? -8.864 -11.390 -9.472 1.00 86.69 103 CYS A N 1
ATOM 713 C CA . CYS A 1 103 ? -8.400 -10.338 -10.371 1.00 86.69 103 CYS A CA 1
ATOM 714 C C . CYS A 1 103 ? -7.404 -9.415 -9.666 1.00 86.69 103 CYS A C 1
ATOM 716 O O . CYS A 1 103 ? -7.721 -8.790 -8.654 1.00 86.69 103 CYS A O 1
ATOM 718 N N . ALA A 1 104 ? -6.199 -9.326 -10.218 1.00 83.69 104 ALA A N 1
ATOM 719 C CA . ALA A 1 104 ? -5.124 -8.482 -9.729 1.00 83.69 104 ALA A CA 1
ATOM 720 C C . ALA A 1 104 ? -4.408 -7.799 -10.896 1.00 83.69 104 ALA A C 1
ATOM 722 O O . ALA A 1 104 ? -4.332 -8.318 -12.009 1.00 83.69 104 ALA A O 1
ATOM 723 N N . ALA A 1 105 ? -3.856 -6.614 -10.653 1.00 81.75 105 ALA A N 1
ATOM 724 C CA . ALA A 1 105 ? -2.988 -5.970 -11.628 1.00 81.75 105 ALA A CA 1
ATOM 725 C C . ALA A 1 105 ? -1.801 -6.899 -11.928 1.00 81.75 105 ALA A C 1
ATOM 727 O O . ALA A 1 105 ? -1.117 -7.341 -10.997 1.00 81.75 105 ALA A O 1
ATOM 728 N N . ARG A 1 106 ? -1.539 -7.205 -13.204 1.00 72.25 106 ARG A N 1
ATOM 729 C CA . ARG A 1 106 ? -0.333 -7.945 -13.580 1.00 72.25 106 ARG A CA 1
ATOM 730 C C . ARG A 1 106 ? 0.832 -7.081 -13.155 1.00 72.25 106 ARG A C 1
ATOM 732 O O . ARG A 1 106 ? 0.953 -5.940 -13.598 1.00 72.25 106 ARG A O 1
ATOM 739 N N . ARG A 1 107 ? 1.704 -7.631 -12.314 1.00 58.56 107 ARG A N 1
ATOM 740 C CA . ARG A 1 107 ? 2.993 -6.997 -12.059 1.00 58.56 107 ARG A CA 1
ATOM 741 C C . ARG A 1 107 ? 3.671 -6.867 -13.418 1.00 58.56 107 ARG A C 1
ATOM 743 O O . ARG A 1 107 ? 3.931 -7.882 -14.066 1.00 58.56 107 ARG A O 1
ATOM 750 N N . HIS A 1 108 ? 3.897 -5.639 -13.881 1.00 55.84 108 HIS A N 1
ATOM 751 C CA . HIS A 1 108 ? 4.863 -5.429 -14.948 1.00 55.84 108 HIS A CA 1
ATOM 752 C C . HIS A 1 108 ? 6.155 -6.138 -14.527 1.00 55.84 108 HIS A C 1
ATOM 754 O O . HIS A 1 108 ? 6.506 -6.097 -13.342 1.00 55.84 108 HIS A O 1
ATOM 760 N N . GLU A 1 109 ? 6.802 -6.843 -15.464 1.00 56.50 109 GLU A N 1
ATOM 761 C CA . GLU A 1 109 ? 8.115 -7.444 -15.220 1.00 56.50 109 GLU A CA 1
ATOM 762 C C . GLU A 1 109 ? 8.975 -6.446 -14.455 1.00 56.50 109 GLU A C 1
ATOM 764 O O . GLU A 1 109 ? 9.029 -5.266 -14.821 1.00 56.50 109 GLU A O 1
ATOM 769 N N . ALA A 1 110 ? 9.560 -6.918 -13.349 1.00 54.06 110 ALA A N 1
ATOM 770 C CA . ALA A 1 110 ? 10.331 -6.075 -12.458 1.00 54.06 110 ALA A CA 1
ATOM 771 C C . ALA A 1 110 ? 11.338 -5.290 -13.309 1.00 54.06 110 ALA A C 1
ATOM 773 O O . ALA A 1 110 ? 12.108 -5.902 -14.057 1.00 54.06 110 ALA A O 1
ATOM 774 N N . PRO A 1 111 ? 11.306 -3.952 -13.267 1.00 56.22 111 PRO A N 1
ATOM 775 C CA . PRO A 1 111 ? 12.241 -3.160 -14.036 1.00 56.22 111 PRO A CA 1
ATOM 776 C C . PRO A 1 111 ? 13.652 -3.602 -13.659 1.00 56.22 111 PRO A C 1
ATOM 778 O O . PRO A 1 111 ? 13.996 -3.761 -12.491 1.00 56.22 111 PRO A O 1
ATOM 781 N N . THR A 1 112 ? 14.491 -3.808 -14.669 1.00 63.12 112 THR A N 1
ATOM 782 C CA . THR A 1 112 ? 15.872 -4.305 -14.551 1.00 63.12 112 THR A CA 1
ATOM 783 C C . THR A 1 112 ? 16.817 -3.325 -13.857 1.00 63.12 112 THR A C 1
ATOM 785 O O . THR A 1 112 ? 18.038 -3.467 -13.936 1.00 63.12 112 THR A O 1
ATOM 788 N N . ARG A 1 113 ? 16.276 -2.291 -13.214 1.00 81.88 113 ARG A N 1
ATOM 789 C CA . ARG A 1 113 ? 17.045 -1.198 -12.661 1.00 81.88 113 ARG A CA 1
ATOM 790 C C . ARG A 1 113 ? 17.723 -1.638 -11.378 1.00 81.88 113 ARG A C 1
ATOM 792 O O . ARG A 1 113 ? 17.060 -2.095 -10.450 1.00 81.88 113 ARG A O 1
ATOM 799 N N . ALA A 1 114 ? 19.038 -1.463 -11.350 1.00 89.38 114 ALA A N 1
ATOM 800 C CA . ALA A 1 114 ? 19.824 -1.707 -10.161 1.00 89.38 114 ALA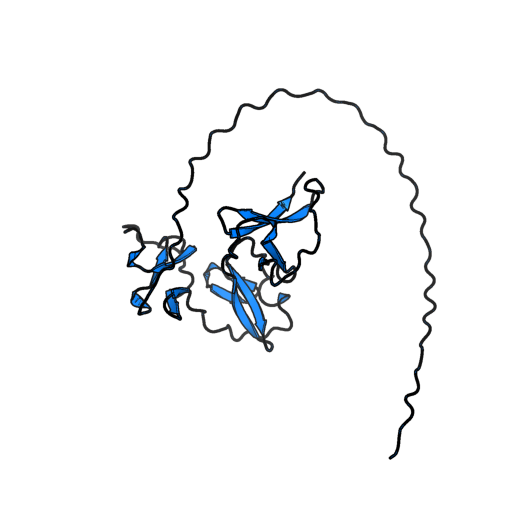 A CA 1
ATOM 801 C C . ALA A 1 114 ? 19.507 -0.668 -9.075 1.00 89.38 114 ALA A C 1
ATOM 803 O O . ALA A 1 114 ? 19.333 0.512 -9.374 1.00 89.38 114 ALA A O 1
ATOM 804 N N . CYS A 1 115 ? 19.476 -1.101 -7.824 1.00 91.06 115 CYS A N 1
ATOM 805 C CA . CYS A 1 115 ? 19.271 -0.259 -6.649 1.00 91.06 115 CYS A CA 1
ATOM 806 C C . CYS A 1 115 ? 20.213 -0.695 -5.528 1.00 91.06 115 CYS A C 1
ATOM 808 O O . CYS A 1 115 ? 20.720 -1.820 -5.529 1.00 91.06 115 CYS A O 1
ATOM 810 N N . LYS A 1 116 ? 20.458 0.198 -4.568 1.00 92.00 116 LYS A N 1
ATOM 811 C CA . LYS A 1 116 ? 21.205 -0.109 -3.341 1.00 92.00 116 LYS A CA 1
ATOM 812 C C . LYS A 1 116 ? 20.281 -0.169 -2.127 1.00 92.00 116 LYS A C 1
ATOM 814 O O . LYS A 1 116 ? 20.606 -0.843 -1.154 1.00 92.00 116 LYS A O 1
ATOM 819 N N . SER A 1 117 ? 19.152 0.533 -2.179 1.00 89.62 117 SER A N 1
ATOM 820 C CA . SER A 1 117 ? 18.156 0.615 -1.114 1.00 89.62 117 SER A CA 1
ATOM 821 C C . SER A 1 117 ? 16.757 0.907 -1.665 1.00 89.62 117 SER A C 1
ATOM 823 O O . SER A 1 117 ? 16.615 1.350 -2.805 1.00 89.62 117 SER A O 1
ATOM 825 N N . ASP A 1 118 ? 15.720 0.708 -0.845 1.00 87.38 118 ASP A N 1
ATOM 826 C CA . ASP A 1 118 ? 14.326 1.040 -1.191 1.00 87.38 118 ASP A CA 1
ATOM 827 C C . ASP A 1 118 ? 14.150 2.528 -1.563 1.00 87.38 118 ASP A C 1
ATOM 829 O O . ASP A 1 118 ? 13.267 2.867 -2.346 1.00 87.38 118 ASP A O 1
ATOM 833 N N . ALA A 1 119 ? 15.018 3.416 -1.061 1.00 86.06 119 ALA A N 1
ATOM 834 C CA . ALA A 1 119 ? 14.995 4.844 -1.379 1.00 86.06 119 ALA A CA 1
ATOM 835 C C . ALA A 1 119 ? 15.369 5.161 -2.840 1.00 86.06 119 ALA A C 1
ATOM 837 O O . ALA A 1 119 ? 15.025 6.235 -3.330 1.00 86.06 119 ALA A O 1
ATOM 838 N N . ASP A 1 120 ? 16.039 4.234 -3.534 1.00 87.12 120 ASP A N 1
ATOM 839 C CA . ASP A 1 120 ? 16.414 4.379 -4.947 1.00 87.12 120 ASP A CA 1
ATOM 840 C C . ASP A 1 120 ? 15.268 3.996 -5.904 1.00 87.12 120 ASP A C 1
ATOM 842 O O . ASP A 1 120 ? 15.387 4.167 -7.121 1.00 87.12 120 ASP A O 1
ATOM 846 N N . CYS A 1 121 ? 14.180 3.434 -5.366 1.00 87.81 121 CYS A N 1
ATOM 847 C CA . CYS A 1 121 ? 13.095 2.844 -6.134 1.00 87.81 121 CYS A CA 1
ATOM 848 C C . CYS A 1 121 ? 11.791 3.641 -5.961 1.00 87.81 121 CYS A C 1
ATOM 850 O O . CYS A 1 121 ? 11.061 3.475 -4.984 1.00 87.81 121 CYS A O 1
ATOM 852 N N . GLY A 1 122 ? 11.456 4.464 -6.955 1.00 87.50 122 GLY A N 1
ATOM 853 C CA . GLY A 1 122 ? 10.200 5.217 -7.012 1.00 87.50 122 GLY A CA 1
ATOM 854 C C . GLY A 1 122 ? 9.116 4.452 -7.765 1.00 87.50 122 GLY A C 1
ATOM 855 O O . GLY A 1 122 ? 9.413 3.799 -8.762 1.00 87.50 122 GLY A O 1
ATOM 856 N N . PHE A 1 123 ? 7.860 4.528 -7.317 1.00 84.06 123 PHE A N 1
ATOM 857 C CA . PHE A 1 123 ? 6.722 3.958 -8.049 1.00 84.06 123 PHE A CA 1
ATOM 858 C C . PHE A 1 123 ? 6.126 5.002 -9.001 1.00 84.06 123 PHE A C 1
ATOM 860 O O . PHE A 1 123 ? 5.612 6.028 -8.557 1.00 84.06 123 PHE A O 1
ATOM 867 N N . ASP A 1 124 ? 6.180 4.730 -10.304 1.00 81.69 124 ASP A N 1
ATOM 868 C CA . ASP A 1 124 ? 5.552 5.534 -11.351 1.00 81.69 124 ASP A CA 1
ATOM 869 C C . ASP A 1 124 ? 4.122 5.030 -11.585 1.00 81.69 124 ASP A C 1
ATOM 871 O O . ASP A 1 124 ? 3.894 4.042 -12.284 1.00 81.69 124 ASP A O 1
ATOM 875 N N . ALA A 1 125 ? 3.150 5.687 -10.947 1.00 72.81 125 ALA A N 1
ATOM 876 C CA . ALA A 1 125 ? 1.747 5.281 -10.996 1.00 72.81 125 ALA A CA 1
ATOM 877 C C . ALA A 1 125 ? 1.155 5.239 -12.422 1.00 72.81 125 ALA A C 1
ATOM 879 O O . ALA A 1 125 ? 0.493 4.246 -12.728 1.00 72.81 125 ALA A O 1
ATOM 880 N N . PRO A 1 126 ? 1.400 6.232 -13.306 1.00 73.00 126 PRO A N 1
ATOM 881 C CA . PRO A 1 126 ? 0.995 6.162 -14.710 1.00 73.00 126 PRO A CA 1
ATOM 882 C C . PRO A 1 126 ? 1.448 4.902 -15.450 1.00 73.00 126 PRO A C 1
ATOM 884 O O . PRO A 1 126 ? 0.682 4.357 -16.241 1.00 73.00 126 PRO A O 1
ATOM 887 N N . THR A 1 127 ? 2.681 4.443 -15.219 1.00 74.94 127 THR A N 1
ATOM 888 C CA . THR A 1 127 ? 3.238 3.291 -15.947 1.00 74.94 127 THR A CA 1
ATOM 889 C C . THR A 1 127 ? 3.152 1.982 -15.169 1.00 74.94 127 THR A C 1
ATOM 891 O O . THR A 1 127 ? 3.420 0.921 -15.733 1.00 74.94 127 THR A O 1
ATOM 894 N N . GLY A 1 128 ? 2.802 2.033 -13.881 1.00 72.56 128 GLY A N 1
ATOM 895 C CA . GLY A 1 128 ? 2.798 0.880 -12.983 1.00 72.56 128 GLY A CA 1
ATOM 896 C C . GLY A 1 128 ? 4.188 0.262 -12.788 1.00 72.56 128 GLY A C 1
ATOM 897 O O . GLY A 1 128 ? 4.288 -0.927 -12.476 1.00 72.56 128 GLY A O 1
ATOM 898 N N . ARG A 1 129 ? 5.266 1.024 -13.019 1.00 83.00 129 ARG A N 1
ATOM 899 C CA . ARG A 1 129 ? 6.653 0.535 -12.976 1.00 83.00 129 ARG A CA 1
ATOM 900 C C . ARG A 1 129 ? 7.434 1.152 -11.826 1.00 83.00 129 ARG A C 1
ATOM 902 O O . ARG A 1 129 ? 7.160 2.262 -11.383 1.00 83.00 129 ARG A O 1
ATOM 909 N N . CYS A 1 130 ? 8.460 0.430 -11.386 1.00 85.50 130 CYS A N 1
ATOM 910 C CA . CYS A 1 130 ? 9.486 0.993 -10.520 1.00 85.50 130 CYS A CA 1
ATOM 911 C C . CYS A 1 130 ? 10.572 1.699 -11.335 1.00 85.50 130 CYS A C 1
ATOM 913 O O . CYS A 1 130 ? 11.082 1.178 -12.324 1.00 85.50 130 CYS A O 1
ATOM 915 N N . GLY A 1 131 ? 10.941 2.897 -10.920 1.00 80.00 131 GLY A N 1
ATOM 916 C CA . GLY A 1 131 ? 11.885 3.732 -11.639 1.00 80.00 131 GLY A CA 1
ATOM 917 C C . GLY A 1 131 ? 12.626 4.677 -10.715 1.00 80.00 131 GLY A C 1
ATOM 918 O O . GLY A 1 131 ? 12.819 4.406 -9.530 1.00 80.00 131 GLY A O 1
ATOM 919 N N . ASP A 1 132 ? 13.077 5.779 -11.297 1.00 73.75 132 ASP A N 1
ATOM 920 C CA . ASP A 1 132 ? 13.664 6.899 -10.579 1.00 73.75 132 ASP A CA 1
ATOM 921 C C . ASP A 1 132 ? 12.600 7.673 -9.812 1.00 73.75 132 ASP A C 1
ATOM 923 O O . ASP A 1 132 ? 11.651 8.191 -10.396 1.00 73.75 132 ASP A O 1
ATOM 927 N N . GLY A 1 133 ? 12.772 7.780 -8.499 1.00 67.69 133 GLY A N 1
ATOM 928 C CA . GLY A 1 133 ? 11.947 8.647 -7.674 1.00 67.69 133 GLY A CA 1
ATOM 929 C C . GLY A 1 133 ? 11.994 8.261 -6.202 1.00 67.69 133 GLY A C 1
ATOM 930 O O . GLY A 1 133 ? 12.347 7.131 -5.871 1.00 67.69 133 GLY A O 1
ATOM 931 N N . PRO A 1 134 ? 11.639 9.187 -5.301 1.00 67.38 134 PRO A N 1
ATOM 932 C CA . PRO A 1 134 ? 11.506 8.856 -3.894 1.00 67.38 134 PRO A CA 1
ATOM 933 C C . PRO A 1 134 ? 10.347 7.863 -3.689 1.00 67.38 134 PRO A C 1
ATOM 935 O O . PRO A 1 134 ? 9.321 7.964 -4.375 1.00 67.38 134 PRO A O 1
ATOM 938 N N . PRO A 1 135 ? 10.457 6.926 -2.732 1.00 71.88 135 PRO A N 1
ATOM 939 C CA . PRO A 1 135 ? 9.345 6.063 -2.370 1.00 71.88 135 PRO A CA 1
ATOM 940 C C . PRO A 1 135 ? 8.187 6.916 -1.843 1.00 71.88 135 PRO A C 1
ATOM 942 O O . PRO A 1 135 ? 8.353 7.762 -0.960 1.00 71.88 135 PRO A O 1
ATOM 945 N N . MET A 1 136 ? 6.996 6.697 -2.394 1.00 72.25 136 MET A N 1
ATOM 946 C CA . MET A 1 136 ? 5.798 7.426 -1.990 1.00 72.25 136 MET A CA 1
ATOM 947 C C . MET A 1 136 ? 5.118 6.718 -0.810 1.00 72.25 136 MET A C 1
ATOM 949 O O . MET A 1 136 ? 5.024 5.488 -0.804 1.00 72.25 136 MET A O 1
ATOM 953 N N . PRO A 1 137 ? 4.613 7.459 0.193 1.00 76.50 137 PRO A N 1
ATOM 954 C CA . PRO A 1 137 ? 3.891 6.856 1.304 1.00 76.50 137 PRO A CA 1
ATOM 955 C C . PRO A 1 137 ? 2.563 6.265 0.823 1.00 76.50 137 PRO A C 1
ATOM 957 O O . PRO A 1 137 ? 1.771 6.941 0.162 1.00 76.50 137 PRO A O 1
ATOM 960 N N . ILE A 1 138 ? 2.277 5.032 1.233 1.00 78.31 138 ILE A N 1
ATOM 961 C CA . ILE A 1 138 ? 1.009 4.362 0.951 1.00 78.31 138 ILE A CA 1
ATOM 962 C C . ILE A 1 138 ? 0.089 4.585 2.141 1.00 78.31 138 ILE A C 1
ATOM 964 O O . ILE A 1 138 ? 0.362 4.148 3.256 1.00 78.31 138 ILE A O 1
ATOM 968 N N . ARG A 1 139 ? -1.017 5.297 1.918 1.00 74.25 139 ARG A N 1
ATOM 969 C CA . ARG A 1 139 ? -1.953 5.640 3.000 1.00 74.25 139 ARG A CA 1
ATOM 970 C C . ARG A 1 139 ? -3.021 4.580 3.243 1.00 74.25 139 ARG A C 1
ATOM 972 O O . ARG A 1 139 ? -3.482 4.460 4.375 1.00 74.25 139 ARG A O 1
ATOM 979 N N . GLU A 1 140 ? -3.408 3.845 2.204 1.00 75.06 140 GLU A N 1
ATOM 980 C CA . GLU A 1 140 ? -4.498 2.857 2.241 1.00 75.06 140 GLU A CA 1
ATOM 981 C C . GLU A 1 140 ? -4.142 1.616 1.416 1.00 75.06 140 GLU A C 1
ATOM 983 O O . GLU A 1 140 ? -4.110 0.509 1.943 1.00 75.06 140 GLU A O 1
ATOM 988 N N . GLN A 1 141 ? -3.825 1.814 0.136 1.00 79.88 141 GLN A N 1
ATOM 989 C CA . GLN A 1 141 ? -3.385 0.781 -0.799 1.00 79.88 141 GLN A CA 1
ATOM 990 C C . GLN A 1 141 ? -2.596 1.429 -1.938 1.00 79.88 141 GLN A C 1
ATOM 992 O O . GLN A 1 141 ? -2.743 2.630 -2.184 1.00 79.88 141 GLN A O 1
ATOM 997 N N . GLY A 1 142 ? -1.773 0.654 -2.635 1.00 82.06 142 GLY A N 1
ATOM 998 C CA . GLY A 1 142 ? -1.073 1.137 -3.819 1.00 82.06 142 GLY A CA 1
ATOM 999 C C . GLY A 1 142 ? 0.164 0.329 -4.170 1.00 82.06 142 GLY A C 1
ATOM 1000 O O . GLY A 1 142 ? 0.551 -0.607 -3.466 1.00 82.06 142 GLY A O 1
ATOM 1001 N N . GLY A 1 143 ? 0.784 0.719 -5.278 1.00 82.00 143 GLY A N 1
ATOM 1002 C CA . GLY A 1 143 ? 2.077 0.197 -5.680 1.00 82.00 143 GLY A CA 1
ATOM 1003 C C . GLY A 1 143 ? 3.192 0.777 -4.822 1.00 82.00 143 GLY A C 1
ATOM 1004 O O . GLY A 1 143 ? 3.250 1.979 -4.563 1.00 82.00 143 GLY A O 1
ATOM 1005 N N . LEU A 1 144 ? 4.074 -0.107 -4.388 1.00 87.31 144 LEU A N 1
ATOM 1006 C CA . LEU A 1 144 ? 5.317 0.190 -3.714 1.00 87.31 144 LEU A CA 1
ATOM 1007 C C . LEU A 1 144 ? 6.464 -0.336 -4.559 1.00 87.31 144 LEU A C 1
ATOM 1009 O O . LEU A 1 144 ? 6.354 -1.386 -5.187 1.00 87.31 144 LEU A O 1
ATOM 1013 N N . CYS A 1 145 ? 7.588 0.357 -4.514 1.00 89.31 145 CYS A N 1
ATOM 1014 C CA . CYS A 1 145 ? 8.826 -0.154 -5.062 1.00 89.31 145 CYS A CA 1
ATOM 1015 C C . CYS A 1 145 ? 9.808 -0.441 -3.940 1.00 89.31 145 CYS A C 1
ATOM 1017 O O . CYS A 1 145 ? 9.955 0.357 -3.016 1.00 89.31 145 CYS A O 1
ATOM 1019 N N . ARG A 1 146 ? 10.446 -1.607 -4.012 1.00 88.44 146 ARG A N 1
ATOM 1020 C CA . ARG A 1 146 ? 11.455 -2.048 -3.050 1.00 88.44 146 ARG A CA 1
ATOM 1021 C C . ARG A 1 146 ? 12.681 -2.545 -3.779 1.00 88.44 146 ARG A C 1
ATOM 1023 O O . ARG A 1 146 ? 12.576 -3.071 -4.884 1.00 88.44 146 ARG A O 1
ATOM 1030 N N . CYS A 1 147 ? 13.832 -2.378 -3.157 1.00 89.81 147 CYS A N 1
ATOM 1031 C CA . CYS A 1 147 ? 15.074 -2.919 -3.648 1.00 89.81 147 CYS A CA 1
ATOM 1032 C C . CYS A 1 147 ? 15.223 -4.363 -3.174 1.00 89.81 147 CYS A C 1
ATOM 1034 O O . CYS A 1 147 ? 15.550 -4.621 -2.017 1.00 89.81 147 CYS A O 1
ATOM 1036 N N . ASP A 1 148 ? 14.986 -5.307 -4.078 1.00 88.81 148 ASP A N 1
ATOM 1037 C CA . ASP A 1 148 ? 15.121 -6.736 -3.818 1.00 88.81 148 ASP A CA 1
ATOM 1038 C C . ASP A 1 148 ? 16.279 -7.301 -4.642 1.00 88.81 148 ASP A C 1
ATOM 1040 O O . ASP A 1 148 ? 16.344 -7.120 -5.858 1.00 88.81 148 ASP A O 1
ATOM 1044 N N . ALA A 1 149 ? 17.246 -7.93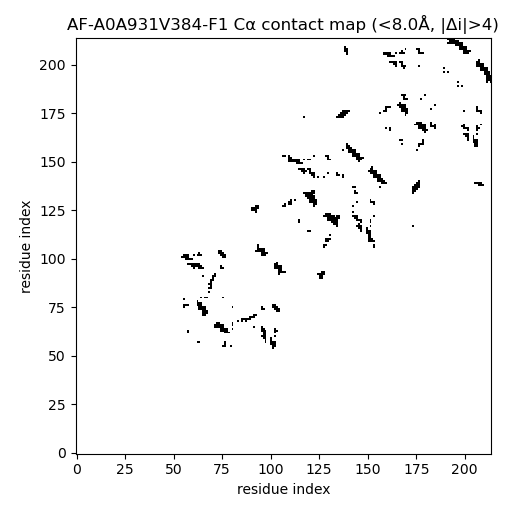0 -3.969 1.00 90.94 149 ALA A N 1
ATOM 1045 C CA . ALA A 1 149 ? 18.462 -8.465 -4.594 1.00 90.94 149 ALA A CA 1
ATOM 1046 C C . ALA A 1 149 ? 19.186 -7.464 -5.529 1.00 90.94 149 ALA A C 1
ATOM 1048 O O . ALA A 1 149 ? 19.720 -7.831 -6.578 1.00 90.94 149 ALA A O 1
ATOM 1049 N N . GLY A 1 150 ? 19.191 -6.181 -5.151 1.00 90.69 150 GLY A N 1
ATOM 1050 C CA . GLY A 1 150 ? 19.812 -5.109 -5.926 1.00 90.69 150 GLY A CA 1
ATOM 1051 C C . GLY A 1 150 ? 19.026 -4.687 -7.166 1.00 90.69 150 GLY A C 1
ATOM 1052 O O . GLY A 1 150 ? 19.601 -4.014 -8.015 1.00 90.69 150 GLY A O 1
ATOM 1053 N N . LYS A 1 151 ? 17.745 -5.063 -7.297 1.00 90.25 151 LYS A N 1
ATOM 1054 C CA . LYS A 1 151 ? 16.844 -4.620 -8.369 1.00 90.25 151 LYS A CA 1
ATOM 1055 C C . LYS A 1 151 ? 15.556 -4.023 -7.809 1.00 90.25 151 LYS A C 1
ATOM 1057 O O . LYS A 1 151 ? 15.012 -4.520 -6.827 1.00 90.25 151 LYS A O 1
ATOM 1062 N N . CYS A 1 152 ? 15.043 -2.972 -8.445 1.00 89.38 152 CYS A N 1
ATOM 1063 C CA . CYS A 1 152 ? 13.757 -2.408 -8.047 1.00 89.38 152 CYS A CA 1
ATOM 1064 C C . CYS A 1 152 ? 12.612 -3.349 -8.447 1.00 89.38 152 CYS A C 1
ATOM 1066 O O . CYS A 1 152 ? 12.326 -3.538 -9.628 1.00 89.38 152 CYS A O 1
ATOM 1068 N N . ALA A 1 153 ? 11.925 -3.905 -7.458 1.00 86.31 153 ALA A N 1
ATOM 1069 C CA . ALA A 1 153 ? 10.762 -4.757 -7.628 1.00 86.31 153 ALA A CA 1
ATOM 1070 C C . ALA A 1 153 ? 9.485 -4.009 -7.232 1.00 86.31 153 ALA A C 1
ATOM 1072 O O . ALA A 1 153 ? 9.431 -3.342 -6.195 1.00 86.31 153 ALA A O 1
ATOM 1073 N N . ALA A 1 154 ? 8.445 -4.153 -8.055 1.00 85.31 154 ALA A N 1
ATOM 1074 C CA . ALA A 1 154 ? 7.114 -3.663 -7.733 1.00 85.31 154 ALA A CA 1
ATOM 1075 C C . ALA A 1 154 ? 6.413 -4.636 -6.773 1.00 85.31 154 ALA A C 1
ATOM 1077 O O . ALA A 1 154 ? 6.213 -5.823 -7.066 1.00 85.31 154 ALA A O 1
ATOM 1078 N N . GLU A 1 155 ? 6.006 -4.116 -5.624 1.00 85.19 155 GLU A N 1
ATOM 1079 C CA . GLU A 1 155 ? 5.174 -4.785 -4.637 1.00 85.19 155 GLU A CA 1
ATOM 1080 C C . GLU A 1 155 ? 3.838 -4.048 -4.550 1.00 85.19 155 GLU A C 1
ATOM 1082 O O . GLU A 1 155 ? 3.795 -2.840 -4.349 1.00 85.19 155 GLU A O 1
ATOM 1087 N N . TRP A 1 156 ? 2.723 -4.759 -4.704 1.00 81.75 156 TRP A N 1
ATOM 1088 C CA . TRP A 1 156 ? 1.414 -4.162 -4.459 1.00 81.75 156 TRP A CA 1
ATOM 1089 C C . TRP A 1 156 ? 1.041 -4.332 -2.990 1.00 81.75 156 TRP A C 1
ATOM 1091 O O . TRP A 1 156 ? 0.941 -5.458 -2.500 1.00 81.75 156 TRP A O 1
ATOM 1101 N N . VAL A 1 157 ? 0.802 -3.222 -2.296 1.00 84.94 157 VAL A N 1
ATOM 1102 C CA . VAL A 1 157 ? 0.288 -3.227 -0.926 1.00 84.94 157 VAL A CA 1
ATOM 1103 C C . VAL A 1 157 ? -1.229 -3.112 -1.000 1.00 84.94 157 VAL A C 1
ATOM 1105 O O . VAL A 1 157 ? -1.779 -2.048 -1.289 1.00 84.94 157 VAL A O 1
ATOM 1108 N N . GLY A 1 158 ? -1.901 -4.241 -0.779 1.00 81.38 158 GLY A N 1
ATOM 1109 C CA . GLY A 1 158 ? -3.358 -4.306 -0.722 1.00 81.38 158 GLY A CA 1
ATOM 1110 C C . GLY A 1 158 ? -3.941 -3.683 0.555 1.00 81.38 158 GLY A C 1
ATOM 1111 O O . GLY A 1 158 ? -3.206 -3.415 1.510 1.00 81.38 158 GLY A O 1
ATOM 1112 N N . PRO A 1 159 ? -5.269 -3.486 0.597 1.00 85.38 159 PRO A N 1
ATOM 1113 C CA . PRO A 1 159 ? -5.946 -2.982 1.784 1.00 85.38 159 PRO A CA 1
ATOM 1114 C C . PRO A 1 159 ? -5.785 -3.956 2.957 1.00 85.38 159 PRO A C 1
ATOM 1116 O O . PRO A 1 159 ? -5.982 -5.165 2.824 1.00 85.38 159 PRO A O 1
ATOM 1119 N N . VAL A 1 160 ? -5.466 -3.425 4.138 1.00 90.81 160 VAL A N 1
ATOM 1120 C CA . VAL A 1 160 ? -5.399 -4.216 5.373 1.00 90.81 160 VAL A CA 1
ATOM 1121 C C . VAL A 1 160 ? -6.769 -4.211 6.035 1.00 90.81 160 VAL A C 1
ATOM 1123 O O . VAL A 1 160 ? -7.228 -3.173 6.508 1.00 90.81 160 VAL A O 1
ATOM 1126 N N . ALA A 1 161 ? -7.422 -5.370 6.073 1.00 90.88 161 ALA A N 1
ATOM 1127 C CA . ALA A 1 161 ? -8.732 -5.511 6.696 1.00 90.88 161 ALA A CA 1
ATOM 1128 C C . ALA A 1 161 ? -8.671 -5.282 8.217 1.00 90.88 161 ALA A C 1
ATOM 1130 O O . ALA A 1 161 ? -7.761 -5.763 8.893 1.00 90.88 161 ALA A O 1
ATOM 1131 N N . CYS A 1 162 ? -9.675 -4.596 8.761 1.00 95.31 162 CYS A N 1
ATOM 1132 C CA . CYS A 1 162 ? -9.801 -4.323 10.192 1.00 95.31 162 CYS A CA 1
ATOM 1133 C C . CYS A 1 162 ? -11.259 -4.320 10.648 1.00 95.31 162 CYS A C 1
ATOM 1135 O O . CYS A 1 162 ? -12.178 -4.076 9.866 1.00 95.31 162 CYS A O 1
ATOM 1137 N N . LYS A 1 163 ? -11.473 -4.560 11.944 1.00 95.44 163 LYS A N 1
ATOM 1138 C CA . LYS A 1 163 ? -12.762 -4.341 12.616 1.00 95.44 163 LYS A CA 1
ATOM 1139 C C . LYS A 1 163 ? -12.711 -3.095 13.490 1.00 95.44 163 LYS A C 1
ATOM 1141 O O . LYS A 1 163 ? -13.695 -2.374 13.609 1.00 95.44 163 LYS A O 1
ATOM 1146 N N . THR A 1 164 ? -11.560 -2.847 14.105 1.00 94.69 164 THR A N 1
ATOM 1147 C CA . THR A 1 164 ? -11.312 -1.740 15.023 1.00 94.69 164 THR A CA 1
ATOM 1148 C C . THR A 1 164 ? -9.949 -1.111 14.751 1.00 94.69 164 THR A C 1
ATOM 1150 O O . THR A 1 164 ? -9.062 -1.731 14.171 1.00 94.69 164 THR A O 1
ATOM 1153 N N . THR A 1 165 ? -9.735 0.111 15.239 1.00 91.75 165 THR A N 1
ATOM 1154 C CA . THR A 1 165 ? -8.427 0.795 15.210 1.00 91.75 165 THR A CA 1
ATOM 1155 C C . THR A 1 165 ? -7.303 -0.034 15.850 1.00 91.75 165 THR A C 1
ATOM 1157 O O . THR A 1 165 ? -6.140 0.138 15.505 1.00 91.75 165 THR A O 1
ATOM 1160 N N . LYS A 1 166 ? -7.618 -0.956 16.773 1.00 92.56 166 LYS A N 1
ATOM 1161 C CA . LYS A 1 166 ? -6.619 -1.827 17.417 1.00 92.56 166 LYS A CA 1
ATOM 1162 C C . LYS A 1 166 ? -6.062 -2.899 16.479 1.00 92.56 166 LYS A C 1
ATOM 1164 O O . LYS A 1 166 ? -4.979 -3.403 16.747 1.00 92.56 166 LYS A O 1
ATOM 1169 N N . ASP A 1 167 ? -6.768 -3.205 15.392 1.00 94.31 167 ASP A N 1
ATOM 1170 C CA . ASP A 1 167 ? -6.329 -4.180 14.387 1.00 94.31 167 ASP A CA 1
ATOM 1171 C C . ASP A 1 167 ? -5.330 -3.575 13.390 1.00 94.31 167 ASP A C 1
ATOM 1173 O O . ASP A 1 167 ? -4.722 -4.297 12.599 1.00 94.31 167 ASP A O 1
ATOM 1177 N N . CYS A 1 168 ? -5.158 -2.252 13.425 1.00 93.94 168 CYS A N 1
ATOM 1178 C CA . CYS A 1 168 ? -4.330 -1.503 12.496 1.00 93.94 168 CYS A CA 1
ATOM 1179 C C . CYS A 1 168 ? -2.976 -1.130 13.097 1.00 93.94 168 CYS A C 1
ATOM 1181 O O . CYS A 1 168 ? -2.871 -0.764 14.267 1.00 93.94 168 CYS A O 1
ATOM 1183 N N . SER A 1 169 ? -1.952 -1.201 12.254 1.00 95.25 169 SER A N 1
ATOM 1184 C CA . SER A 1 169 ? -0.592 -0.733 12.502 1.00 95.25 169 SER A CA 1
ATOM 1185 C C . SER A 1 169 ? 0.015 -0.210 11.191 1.00 95.25 169 SER A C 1
ATOM 1187 O O . SER A 1 169 ? -0.670 -0.115 10.166 1.00 95.25 169 SER A O 1
ATOM 1189 N N . TRP A 1 170 ? 1.295 0.152 11.206 1.00 93.44 170 TRP A N 1
ATOM 1190 C CA . TRP A 1 170 ? 2.036 0.584 10.023 1.00 93.44 170 TRP A CA 1
ATOM 1191 C C . TRP A 1 170 ? 3.522 0.243 10.128 1.00 93.44 170 TRP A C 1
ATOM 1193 O O . TRP A 1 170 ? 4.059 0.043 11.214 1.00 93.44 170 TRP A O 1
ATOM 1203 N N . LEU A 1 171 ? 4.180 0.197 8.975 1.00 91.50 171 LEU A N 1
ATOM 1204 C CA . LEU A 1 171 ? 5.639 0.172 8.843 1.00 91.50 171 LEU A CA 1
ATOM 1205 C C . LEU A 1 171 ? 6.094 1.563 8.407 1.00 91.50 171 LEU A C 1
ATOM 1207 O O . LEU A 1 171 ? 5.349 2.200 7.673 1.00 91.50 171 LEU A O 1
ATOM 1211 N N . GLU A 1 172 ? 7.255 2.045 8.856 1.00 87.56 172 GLU A N 1
ATOM 1212 C CA . GLU A 1 172 ? 7.736 3.403 8.532 1.00 87.56 172 GLU A CA 1
ATOM 1213 C C . GLU A 1 172 ? 8.541 3.474 7.233 1.00 87.56 172 GLU A C 1
ATOM 1215 O O . GLU A 1 172 ? 8.419 4.459 6.507 1.00 87.56 172 GLU A O 1
ATOM 1220 N N . ASP A 1 173 ? 9.262 2.402 6.897 1.00 83.38 173 ASP A N 1
ATOM 1221 C CA . ASP A 1 173 ? 10.184 2.372 5.764 1.00 83.38 173 ASP A CA 1
ATOM 1222 C C . ASP A 1 173 ? 9.830 1.241 4.786 1.00 83.38 173 ASP A C 1
ATOM 1224 O O . ASP A 1 173 ? 10.107 0.060 5.031 1.00 83.38 173 ASP A O 1
ATOM 1228 N N . PRO A 1 174 ? 9.169 1.559 3.664 1.00 82.19 174 PRO A N 1
ATOM 1229 C CA . PRO A 1 174 ? 8.366 2.763 3.412 1.00 82.19 174 PRO A CA 1
ATOM 1230 C C . PRO A 1 174 ? 7.026 2.753 4.167 1.00 82.19 174 PRO A C 1
ATOM 1232 O O . PRO A 1 174 ? 6.485 1.684 4.487 1.00 82.19 174 PRO A O 1
ATOM 1235 N N . LEU A 1 175 ? 6.475 3.954 4.395 1.00 87.81 175 LEU A N 1
ATOM 1236 C CA . LEU A 1 175 ? 5.257 4.162 5.178 1.00 87.81 175 LEU A CA 1
ATOM 1237 C C . LEU A 1 175 ? 4.062 3.435 4.550 1.00 87.81 175 LEU A C 1
ATOM 1239 O O . LEU A 1 175 ? 3.616 3.831 3.471 1.00 87.81 175 LEU A O 1
ATOM 1243 N N . ARG A 1 176 ? 3.539 2.395 5.214 1.00 90.62 1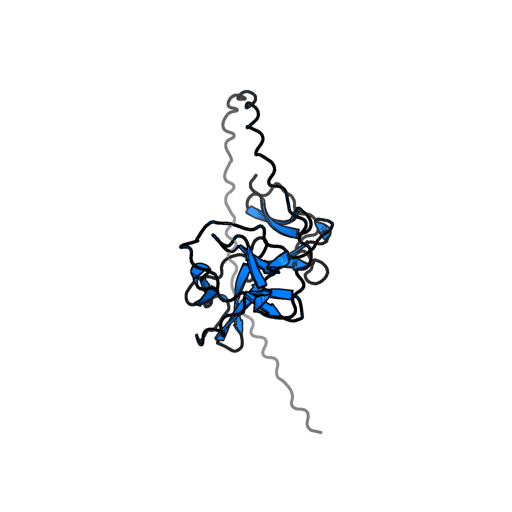76 ARG A N 1
ATOM 1244 C CA . ARG A 1 176 ? 2.415 1.591 4.697 1.00 90.62 176 ARG A CA 1
ATOM 1245 C C . ARG A 1 176 ? 1.580 0.908 5.782 1.00 90.62 176 ARG A C 1
ATOM 1247 O O . ARG A 1 176 ? 2.136 0.578 6.834 1.00 90.62 176 ARG A O 1
ATOM 1254 N N . PRO A 1 177 ? 0.274 0.665 5.550 1.00 92.19 177 PRO A N 1
ATOM 1255 C CA . PRO A 1 177 ? -0.577 -0.017 6.516 1.00 92.19 177 PRO A CA 1
ATOM 1256 C C . PRO A 1 177 ? -0.119 -1.460 6.729 1.00 92.19 177 PRO A C 1
ATOM 1258 O O . PRO A 1 177 ? 0.330 -2.132 5.801 1.00 92.19 177 PRO A O 1
ATOM 1261 N N . ALA A 1 178 ? -0.269 -1.951 7.954 1.00 93.88 178 ALA A N 1
ATOM 1262 C CA . ALA A 1 178 ? 0.017 -3.331 8.315 1.00 93.88 178 ALA A CA 1
ATOM 1263 C C . ALA A 1 178 ? -0.994 -3.832 9.358 1.00 93.88 178 ALA A C 1
ATOM 1265 O O . ALA A 1 178 ? -1.515 -3.035 10.142 1.00 93.88 178 ALA A O 1
ATOM 1266 N N . PRO A 1 179 ? -1.291 -5.141 9.406 1.00 94.44 179 PRO A N 1
ATOM 1267 C CA . PRO A 1 179 ? -2.126 -5.685 10.467 1.00 94.44 179 PRO A CA 1
ATOM 1268 C C . PRO A 1 179 ? -1.362 -5.668 11.796 1.00 94.44 179 PRO A C 1
ATOM 1270 O O . PRO A 1 179 ? -0.209 -6.108 11.863 1.00 94.44 179 PRO A O 1
ATOM 1273 N N . ALA A 1 180 ? -2.020 -5.228 12.871 1.00 94.62 180 ALA A N 1
ATOM 1274 C CA . ALA A 1 180 ? -1.431 -5.162 14.212 1.00 94.62 180 ALA A CA 1
ATOM 1275 C C . ALA A 1 180 ? -1.000 -6.536 14.755 1.00 94.62 180 ALA A C 1
ATOM 1277 O O . ALA A 1 180 ? -0.135 -6.621 15.622 1.00 94.62 180 ALA A O 1
ATOM 1278 N N . SER A 1 181 ? -1.563 -7.621 14.213 1.00 94.12 181 SER A N 1
ATOM 1279 C CA . SER A 1 181 ? -1.160 -8.994 14.531 1.00 94.12 181 SER A CA 1
ATOM 1280 C C . SER A 1 181 ? 0.234 -9.368 14.018 1.00 94.12 181 SER A C 1
ATOM 1282 O O . SER A 1 181 ? 0.826 -10.313 14.530 1.00 94.12 181 SER A O 1
ATOM 1284 N N . LYS A 1 182 ? 0.752 -8.664 13.001 1.00 94.31 182 LYS A N 1
ATOM 1285 C CA . LYS A 1 182 ? 2.091 -8.894 12.432 1.00 94.31 182 LYS A CA 1
ATOM 1286 C C . LYS A 1 182 ? 3.075 -7.795 12.806 1.00 94.31 182 LYS A C 1
ATOM 1288 O O . LYS A 1 182 ? 4.254 -8.073 12.985 1.00 94.31 182 LYS A O 1
ATOM 1293 N N . VAL A 1 183 ? 2.595 -6.556 12.886 1.00 94.25 183 VAL A N 1
ATOM 1294 C CA . VAL A 1 183 ? 3.418 -5.382 13.180 1.00 94.25 183 VAL A CA 1
ATOM 1295 C C . VAL A 1 183 ? 2.860 -4.716 14.433 1.00 94.25 183 VAL A C 1
ATOM 1297 O O . VAL A 1 183 ? 1.797 -4.097 14.352 1.00 94.25 183 VAL A O 1
ATOM 1300 N N . PRO A 1 184 ? 3.532 -4.826 15.592 1.00 91.31 184 PRO A N 1
ATOM 1301 C CA . PRO A 1 184 ? 3.092 -4.160 16.811 1.00 91.31 184 PRO A CA 1
ATOM 1302 C C . PRO A 1 184 ? 2.951 -2.657 16.587 1.00 91.31 184 PRO A C 1
ATOM 1304 O O . PRO A 1 184 ? 3.757 -2.052 15.879 1.00 91.31 184 PRO A O 1
ATOM 1307 N N . ARG A 1 185 ? 1.935 -2.038 17.193 1.00 86.94 185 ARG A N 1
ATOM 1308 C CA . ARG A 1 185 ? 1.826 -0.578 17.155 1.00 86.94 185 ARG A CA 1
ATOM 1309 C C . ARG A 1 185 ? 2.997 0.027 17.934 1.00 86.94 185 ARG A C 1
ATOM 1311 O O . ARG A 1 185 ? 3.256 -0.424 19.051 1.00 86.94 185 ARG A O 1
ATOM 1318 N N . PRO A 1 186 ? 3.655 1.071 17.411 1.00 80.56 186 PRO A N 1
ATOM 1319 C CA . PRO A 1 186 ? 4.767 1.712 18.111 1.00 80.56 186 PRO A CA 1
ATOM 1320 C C . PRO A 1 186 ? 4.337 2.401 19.418 1.00 80.56 186 PRO A C 1
ATOM 1322 O O . PRO A 1 186 ? 5.170 2.646 20.285 1.00 80.56 186 PRO A O 1
ATOM 1325 N N . TYR A 1 187 ? 3.043 2.689 19.599 1.00 79.12 187 TYR A N 1
ATOM 1326 C CA . TYR A 1 187 ? 2.489 3.236 20.839 1.00 79.12 187 TYR A CA 1
ATOM 1327 C C . TYR A 1 187 ? 1.077 2.704 21.113 1.00 79.12 187 TYR A C 1
ATOM 1329 O O . TYR A 1 187 ? 0.264 2.540 20.203 1.00 79.12 187 TYR A O 1
ATOM 1337 N N . ALA A 1 188 ? 0.787 2.450 22.395 1.00 68.88 188 ALA A N 1
ATOM 1338 C CA . ALA A 1 188 ? -0.481 1.874 22.855 1.00 68.88 188 ALA A CA 1
ATOM 1339 C C . ALA A 1 188 ? -1.669 2.850 22.764 1.00 68.88 188 ALA A C 1
ATOM 1341 O O . ALA A 1 188 ? -2.796 2.427 22.509 1.00 68.88 188 ALA A O 1
ATOM 1342 N N . THR A 1 189 ? -1.411 4.149 22.937 1.00 67.25 189 THR A N 1
ATOM 1343 C CA . THR A 1 189 ? -2.430 5.203 22.892 1.00 67.25 189 THR A CA 1
ATOM 1344 C C . THR A 1 189 ? -1.867 6.398 22.145 1.00 67.25 189 THR A C 1
ATOM 1346 O O . THR A 1 189 ? -0.926 7.039 22.612 1.00 67.25 189 THR A O 1
ATOM 1349 N N . VAL A 1 190 ? -2.445 6.718 20.990 1.00 63.72 190 VAL A N 1
ATOM 1350 C CA . VAL A 1 190 ? -2.129 7.971 20.302 1.00 63.72 190 VAL A CA 1
ATOM 1351 C C . VAL A 1 190 ? -2.818 9.076 21.070 1.00 63.72 190 VAL A C 1
ATOM 1353 O O . VAL A 1 190 ? -4.030 9.019 21.268 1.00 63.72 190 VAL A O 1
ATOM 1356 N N . LYS A 1 191 ? -2.065 10.077 21.519 1.00 66.94 191 LYS A N 1
ATOM 1357 C CA . LYS A 1 191 ? -2.668 11.336 21.948 1.00 66.94 191 LYS A CA 1
ATOM 1358 C C . LYS A 1 191 ? -3.005 12.103 20.668 1.00 66.94 191 LYS A C 1
ATOM 1360 O O . LYS A 1 191 ? -2.067 12.538 20.002 1.00 66.94 191 LYS A O 1
ATOM 1365 N N . PRO A 1 192 ? -4.289 12.278 20.303 1.00 63.44 192 PRO A N 1
ATOM 1366 C CA . PRO A 1 192 ? -4.664 12.896 19.029 1.00 63.44 192 PRO A CA 1
ATOM 1367 C C . PRO A 1 192 ? -4.198 14.351 18.899 1.00 63.44 192 PRO A C 1
ATOM 1369 O O . PRO A 1 192 ? -4.246 14.887 17.804 1.00 63.44 192 PRO A O 1
ATOM 1372 N N . CYS A 1 193 ? -3.750 14.970 20.001 1.00 65.31 193 CYS A N 1
ATOM 1373 C CA . CYS A 1 193 ? -3.534 16.409 20.143 1.00 65.31 193 CYS A CA 1
ATOM 1374 C C . CYS A 1 193 ? -2.083 16.892 19.932 1.00 65.31 193 CYS A C 1
ATOM 1376 O O . CYS A 1 193 ? -1.767 18.021 20.296 1.00 65.31 193 CYS A O 1
ATOM 1378 N N . ALA A 1 194 ? -1.176 16.062 19.411 1.00 71.19 194 ALA A N 1
ATOM 1379 C CA . ALA A 1 194 ? 0.170 16.512 19.049 1.00 71.19 194 ALA A CA 1
ATOM 1380 C C . ALA A 1 194 ? 0.280 16.625 17.524 1.00 71.19 194 ALA A C 1
ATOM 1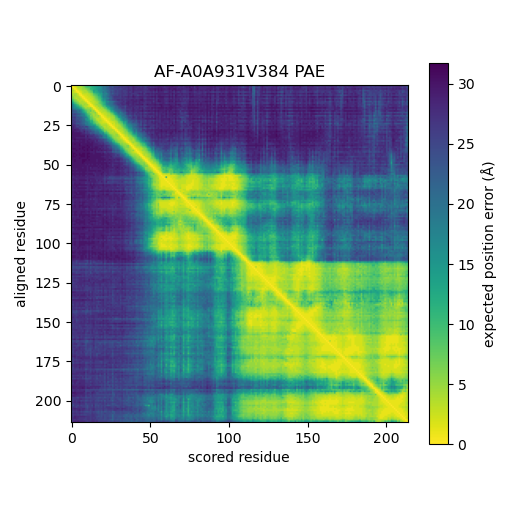382 O O . ALA A 1 194 ? 0.281 15.611 16.823 1.00 71.19 194 ALA A O 1
ATOM 1383 N N . THR A 1 195 ? 0.365 17.854 17.008 1.00 72.31 195 THR A N 1
ATOM 1384 C CA . THR A 1 195 ? 0.478 18.142 15.570 1.00 72.31 195 THR A CA 1
ATOM 1385 C C . THR A 1 195 ? 1.609 17.343 14.929 1.00 72.31 195 THR A C 1
ATOM 1387 O O . THR A 1 195 ? 2.737 17.340 15.413 1.00 72.31 195 THR A O 1
ATOM 1390 N N . GLY A 1 196 ? 1.297 16.647 13.833 1.00 75.94 196 GLY A N 1
ATOM 1391 C CA . GLY A 1 196 ? 2.248 15.785 13.127 1.00 75.94 196 GLY A CA 1
ATOM 1392 C C . GLY A 1 196 ? 2.308 14.346 13.647 1.00 75.94 196 GLY A C 1
ATOM 1393 O O . GLY A 1 196 ? 2.965 13.514 13.019 1.00 75.94 196 GLY A O 1
ATOM 1394 N N . SER A 1 197 ? 1.589 14.017 14.727 1.00 83.06 197 SER A N 1
ATOM 1395 C CA . SER A 1 197 ? 1.470 12.632 15.191 1.00 83.06 197 SER A CA 1
ATOM 1396 C C . SER A 1 197 ? 0.775 11.780 14.141 1.00 83.06 197 SER A C 1
ATOM 1398 O O . SER A 1 197 ? -0.290 12.131 13.622 1.00 83.06 197 SER A O 1
ATOM 1400 N N . ARG A 1 198 ? 1.391 10.646 13.824 1.00 88.31 198 ARG A N 1
ATOM 1401 C CA . ARG A 1 198 ? 0.808 9.642 12.935 1.00 88.31 198 ARG A CA 1
ATOM 1402 C C . ARG A 1 198 ? -0.142 8.746 13.724 1.00 88.31 198 ARG A C 1
ATOM 1404 O O . ARG A 1 198 ? -0.102 8.704 14.947 1.00 88.31 198 ARG A O 1
ATOM 1411 N N . ASP A 1 199 ? -1.033 8.068 13.024 1.00 90.25 199 ASP A N 1
ATOM 1412 C CA . ASP A 1 199 ? -1.768 6.926 13.555 1.00 90.25 199 ASP A CA 1
ATOM 1413 C C . ASP A 1 199 ? -2.251 6.043 12.403 1.00 90.25 199 ASP A C 1
ATOM 1415 O O . ASP A 1 199 ? -2.313 6.482 11.255 1.00 90.25 199 ASP A O 1
ATOM 1419 N N . SER A 1 200 ? -2.654 4.817 12.713 1.00 91.38 200 SER A N 1
ATOM 1420 C CA . SER A 1 200 ? -3.443 3.969 11.831 1.00 91.38 200 SER A CA 1
ATOM 1421 C C . SER A 1 200 ? -4.844 3.775 12.402 1.00 91.38 200 SER A C 1
ATOM 1423 O O . SER A 1 200 ? -5.007 3.259 13.508 1.00 91.38 200 SER A O 1
ATOM 1425 N N . VAL A 1 201 ? -5.857 4.141 11.624 1.00 92.81 201 VAL A N 1
ATOM 1426 C CA . VAL A 1 201 ? -7.274 4.051 11.993 1.00 92.81 201 VAL A CA 1
ATOM 1427 C C . VAL A 1 201 ? -8.013 3.062 11.106 1.00 92.81 201 VAL A C 1
ATOM 1429 O O . VAL A 1 201 ? -7.668 2.892 9.940 1.00 92.81 201 VAL A O 1
ATOM 1432 N N . CYS A 1 202 ? -9.046 2.418 11.651 1.00 94.44 202 CYS A N 1
ATOM 1433 C CA . CYS A 1 202 ? -9.921 1.555 10.864 1.00 94.44 202 CYS A CA 1
ATOM 1434 C C . CYS A 1 202 ? -11.062 2.380 10.262 1.00 94.44 202 CYS A C 1
ATOM 1436 O O . CYS A 1 202 ? -11.931 2.864 10.987 1.00 94.44 202 CYS A O 1
ATOM 1438 N N . VAL A 1 203 ? -11.069 2.544 8.939 1.00 93.75 203 VAL A N 1
ATOM 1439 C CA . VAL A 1 203 ? -12.077 3.318 8.206 1.00 93.75 203 VAL A CA 1
ATOM 1440 C C . VAL A 1 203 ? -12.754 2.397 7.206 1.00 93.75 203 VAL A C 1
ATOM 1442 O O . VAL A 1 203 ? -12.106 1.843 6.325 1.00 93.75 203 VAL A O 1
ATOM 1445 N N . LYS A 1 204 ? -14.073 2.216 7.347 1.00 93.88 204 LYS A N 1
ATOM 1446 C CA . LYS A 1 204 ? -14.879 1.358 6.456 1.00 93.88 204 LYS A CA 1
ATOM 1447 C C . LYS A 1 204 ? -14.317 -0.071 6.304 1.00 93.88 204 LYS A C 1
ATOM 1449 O O . LYS A 1 204 ? -14.402 -0.664 5.235 1.00 93.88 204 LYS A O 1
ATOM 1454 N N . GLY A 1 205 ? -13.747 -0.622 7.378 1.00 92.38 205 GLY A N 1
ATOM 1455 C CA . GLY A 1 205 ? -13.173 -1.971 7.394 1.00 92.38 205 GLY A CA 1
ATOM 1456 C C . GLY A 1 205 ? -11.755 -2.088 6.821 1.00 92.38 205 GLY A C 1
ATOM 1457 O O . GLY A 1 205 ? -11.267 -3.208 6.680 1.00 92.38 205 GLY A O 1
ATOM 1458 N N . VAL A 1 206 ? -11.089 -0.968 6.512 1.00 92.75 206 VAL A N 1
ATOM 1459 C CA . VAL A 1 206 ? -9.709 -0.928 6.002 1.00 92.75 206 VAL A CA 1
ATOM 1460 C C . VAL A 1 206 ? -8.838 -0.022 6.873 1.00 92.75 206 VAL A C 1
ATOM 1462 O O . VAL A 1 206 ? -9.265 1.054 7.298 1.00 92.75 206 VAL A O 1
ATOM 1465 N N . CYS A 1 207 ? -7.608 -0.449 7.156 1.00 93.12 207 CYS A N 1
ATOM 1466 C CA . CYS A 1 207 ? -6.641 0.370 7.872 1.00 93.12 207 CYS A CA 1
ATOM 1467 C C . CYS A 1 207 ? -6.126 1.507 6.994 1.00 93.12 207 CYS A C 1
ATOM 1469 O O . CYS A 1 207 ? -5.629 1.286 5.890 1.00 93.12 207 CYS A O 1
ATOM 1471 N N . ARG A 1 208 ? -6.177 2.720 7.538 1.00 93.19 208 ARG A N 1
ATOM 1472 C CA . ARG A 1 208 ? -5.681 3.941 6.913 1.00 93.19 208 ARG A CA 1
ATOM 1473 C C . ARG A 1 208 ? -4.675 4.620 7.822 1.00 93.19 208 ARG A C 1
ATOM 1475 O O . ARG A 1 208 ? -4.947 4.807 9.006 1.00 93.19 208 ARG A O 1
ATOM 1482 N N . ILE A 1 209 ? -3.561 5.067 7.254 1.00 91.25 209 ILE A N 1
ATOM 1483 C CA . ILE A 1 209 ? -2.609 5.920 7.966 1.00 91.25 209 ILE A CA 1
ATOM 1484 C C . ILE A 1 209 ? -3.087 7.371 7.897 1.00 91.25 209 ILE A C 1
ATOM 1486 O O . ILE A 1 209 ? -3.319 7.924 6.817 1.00 91.25 209 ILE A O 1
ATOM 1490 N N . VAL A 1 210 ? -3.232 7.993 9.062 1.00 90.19 210 VAL A N 1
ATOM 1491 C CA . VAL A 1 210 ? -3.611 9.397 9.230 1.00 90.19 210 VAL A CA 1
ATOM 1492 C C . VAL A 1 210 ? -2.476 10.174 9.886 1.00 90.19 210 VAL A C 1
ATOM 1494 O O . VAL A 1 210 ? -1.662 9.629 10.627 1.00 90.19 210 VAL A O 1
ATOM 1497 N N . VAL A 1 211 ? -2.418 11.468 9.583 1.00 88.50 211 VAL A N 1
ATOM 1498 C CA . VAL A 1 211 ? -1.539 12.424 10.259 1.00 88.50 211 VAL A CA 1
ATOM 1499 C C . VAL A 1 211 ? -2.451 13.441 10.914 1.00 88.50 211 VAL A C 1
ATOM 1501 O O . VAL A 1 211 ? -3.187 14.143 10.215 1.00 88.50 211 VAL A O 1
ATOM 1504 N N . TRP A 1 212 ? -2.440 13.490 12.241 1.00 82.44 212 TRP A N 1
ATOM 1505 C CA . TRP A 1 212 ? -3.276 14.410 12.994 1.00 82.44 212 TRP A CA 1
ATOM 1506 C C . TRP A 1 212 ? -2.742 15.839 12.854 1.00 82.44 212 TRP A C 1
ATOM 1508 O O . TRP A 1 212 ? -1.541 16.102 12.986 1.00 82.44 212 TRP A O 1
ATOM 1518 N N . LYS A 1 213 ? -3.656 16.767 12.566 1.00 78.50 213 LYS A N 1
ATOM 1519 C CA . LYS A 1 213 ? -3.438 18.211 12.661 1.00 78.50 213 LYS A CA 1
ATOM 1520 C C . LYS A 1 213 ? -4.336 18.713 13.781 1.00 78.50 213 LYS A C 1
ATOM 1522 O O . LYS A 1 213 ? -5.523 18.393 13.769 1.00 78.50 213 LYS A O 1
ATOM 1527 N N . CYS A 1 214 ? -3.742 19.419 14.731 1.00 69.19 214 CYS A N 1
ATOM 1528 C CA . CYS A 1 214 ? -4.428 20.008 15.874 1.00 69.19 214 CYS A CA 1
ATOM 1529 C C . CYS A 1 214 ? -4.409 21.517 15.711 1.00 69.19 214 CYS A C 1
ATOM 1531 O O . CYS A 1 214 ? -3.355 22.015 15.245 1.00 69.19 214 CYS A O 1
#